Protein AF-A0A7V5RQB8-F1 (afdb_monomer_lite)

pLDDT: mean 84.64, std 12.23, range [43.88, 97.19]

InterPro domains:
  IPR005126 NapC/NirT cytochrome c, N-terminal [PF03264] (94-183)
  IPR036280 Multiheme cytochrome superfamily [SSF48695] (131-208)
  IPR038266 NapC/NirT cytochrome c superfamily [G3DSA:1.10.3820.10] (86-227)
  IPR051174 Cytochrome c-type Electron Transfer [PTHR30333] (93-210)

Structure (mmCIF, N/CA/C/O backbone):
data_AF-A0A7V5RQB8-F1
#
_entry.id   AF-A0A7V5RQB8-F1
#
loop_
_atom_site.group_PDB
_atom_site.id
_atom_site.type_symbol
_atom_site.label_atom_id
_atom_site.label_alt_id
_atom_site.label_comp_id
_atom_site.label_asym_id
_atom_site.label_entity_id
_atom_site.label_seq_id
_atom_site.pdbx_PDB_ins_code
_atom_site.Cartn_x
_atom_site.Cartn_y
_atom_site.Cartn_z
_atom_site.occupancy
_atom_site.B_iso_or_equiv
_atom_site.auth_seq_id
_atom_site.auth_comp_id
_atom_site.auth_asym_id
_atom_site.auth_atom_id
_atom_site.pdbx_PDB_model_num
ATOM 1 N N . MET A 1 1 ? -13.284 16.649 33.002 1.00 45.09 1 MET A N 1
ATOM 2 C CA . MET A 1 1 ? -14.302 16.069 32.097 1.00 45.09 1 MET A CA 1
ATOM 3 C C . MET A 1 1 ? -14.202 14.552 32.214 1.00 45.09 1 MET A C 1
ATOM 5 O O . MET A 1 1 ? -13.191 14.010 31.796 1.00 45.09 1 MET A O 1
ATOM 9 N N . LYS A 1 2 ? -15.146 13.874 32.884 1.00 43.88 2 LYS A N 1
ATOM 10 C CA . LYS A 1 2 ? -15.095 12.407 33.021 1.00 43.88 2 LYS A CA 1
ATOM 11 C C . LYS A 1 2 ? -15.668 11.784 31.746 1.00 43.88 2 LYS A C 1
ATOM 13 O O . LYS A 1 2 ? -16.871 11.842 31.518 1.00 43.88 2 LYS A O 1
ATOM 18 N N . LEU A 1 3 ? -14.787 11.287 30.884 1.00 54.38 3 LEU A N 1
ATOM 19 C CA . LEU A 1 3 ? -15.146 10.441 29.748 1.00 54.38 3 LEU A CA 1
ATOM 20 C C . LEU A 1 3 ? -15.509 9.063 30.305 1.00 54.38 3 LEU A C 1
ATOM 22 O O . LEU A 1 3 ? -14.630 8.257 30.596 1.00 54.38 3 LEU A O 1
ATOM 26 N N . GLU A 1 4 ? -16.796 8.808 30.519 1.00 57.50 4 GLU A N 1
ATOM 27 C CA . GLU A 1 4 ? -17.255 7.479 30.917 1.00 57.50 4 GLU A CA 1
ATOM 28 C C . GLU A 1 4 ? -17.539 6.646 29.667 1.00 57.50 4 GLU A C 1
ATOM 30 O O . GLU A 1 4 ? -18.505 6.873 28.944 1.00 57.50 4 GLU A O 1
ATOM 35 N N . LEU A 1 5 ? -16.649 5.691 29.388 1.00 61.16 5 LEU A N 1
ATOM 36 C CA . LEU A 1 5 ? -16.829 4.732 28.301 1.00 61.16 5 LEU A CA 1
ATOM 37 C C . LEU A 1 5 ? -18.023 3.808 28.596 1.00 61.16 5 LEU A C 1
ATOM 39 O O . LEU A 1 5 ? -18.208 3.405 29.753 1.00 61.16 5 LEU A O 1
ATOM 43 N N . PRO A 1 6 ? -18.794 3.400 27.570 1.00 62.94 6 PRO A N 1
ATOM 44 C CA . PRO A 1 6 ? -19.901 2.475 27.756 1.00 62.94 6 PRO A CA 1
ATOM 45 C C . PRO A 1 6 ? -19.404 1.164 28.374 1.00 62.94 6 PRO A C 1
ATOM 47 O O . PRO A 1 6 ? -18.331 0.656 28.045 1.00 62.94 6 PRO A O 1
ATOM 50 N N . ASN A 1 7 ? -20.202 0.574 29.267 1.00 63.81 7 ASN A N 1
ATOM 51 C CA . ASN A 1 7 ? -19.824 -0.642 30.001 1.00 63.81 7 ASN A CA 1
ATOM 52 C C . ASN A 1 7 ? -19.548 -1.858 29.092 1.00 63.81 7 ASN A C 1
ATOM 54 O O . ASN A 1 7 ? -18.986 -2.847 29.562 1.00 63.81 7 ASN A O 1
ATOM 58 N N . SER A 1 8 ? -19.948 -1.802 27.818 1.00 60.19 8 SER A N 1
ATOM 59 C CA . SER A 1 8 ? -19.638 -2.777 26.764 1.00 60.19 8 SER A CA 1
ATOM 60 C C . SE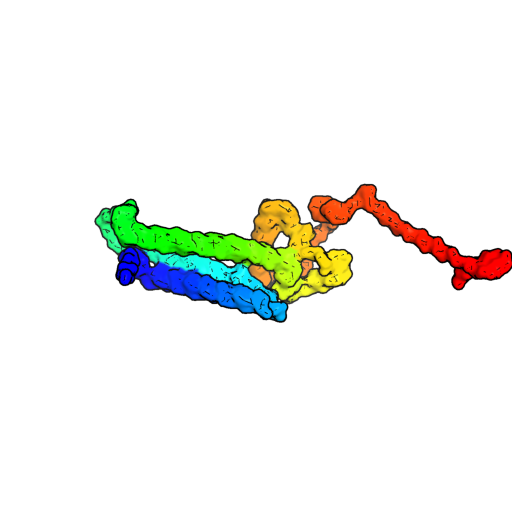R A 1 8 ? -18.228 -2.627 26.179 1.00 60.19 8 SER A C 1
ATOM 62 O O . SER A 1 8 ? -17.658 -3.625 25.749 1.00 60.19 8 SER A O 1
ATOM 64 N N . ALA A 1 9 ? -17.652 -1.420 26.198 1.00 63.69 9 ALA A N 1
ATOM 65 C CA . ALA A 1 9 ? -16.277 -1.149 25.770 1.00 63.69 9 ALA A CA 1
ATOM 66 C C . ALA A 1 9 ? -15.244 -1.460 26.871 1.00 63.69 9 ALA A C 1
ATOM 68 O O . ALA A 1 9 ? -14.063 -1.636 26.583 1.00 63.69 9 ALA A O 1
ATOM 69 N N . LYS A 1 10 ? -15.686 -1.599 28.130 1.00 75.19 10 LYS A N 1
ATOM 70 C CA . LYS A 1 10 ? -14.866 -2.018 29.284 1.00 75.19 10 LYS A CA 1
ATOM 71 C C . LYS A 1 10 ? -14.608 -3.535 29.290 1.00 75.19 10 LYS A C 1
ATOM 73 O O . LYS A 1 10 ? -14.892 -4.222 30.268 1.00 75.19 10 LYS A O 1
ATOM 78 N N . ASN A 1 11 ? -14.127 -4.072 28.172 1.00 84.50 11 ASN A N 1
ATOM 79 C CA . ASN A 1 11 ? -13.657 -5.449 28.043 1.00 84.50 11 ASN A CA 1
ATOM 80 C C . ASN A 1 11 ? -12.166 -5.419 27.694 1.00 84.50 11 ASN A C 1
ATOM 82 O O . ASN A 1 11 ? -11.776 -4.680 26.792 1.00 84.50 11 ASN A O 1
ATOM 86 N N . TRP A 1 12 ? -11.355 -6.249 28.355 1.00 85.19 12 TRP A N 1
ATOM 87 C CA . TRP A 1 12 ? -9.917 -6.374 28.093 1.00 85.19 12 TRP A CA 1
ATOM 88 C C . TRP A 1 12 ? -9.600 -6.572 26.609 1.00 85.19 12 TRP A C 1
ATOM 90 O O . TRP A 1 12 ? -8.655 -5.977 26.106 1.00 85.19 12 TRP A O 1
ATOM 100 N N . PHE A 1 13 ? -10.432 -7.329 25.887 1.00 89.00 13 PHE A N 1
ATOM 101 C CA . PHE A 1 13 ? -10.249 -7.553 24.451 1.00 89.00 13 PHE A CA 1
ATOM 102 C C . PHE A 1 13 ? -10.436 -6.276 23.611 1.00 89.00 13 PHE A C 1
ATOM 104 O O . PHE A 1 13 ? -9.624 -5.987 22.737 1.00 89.00 13 PHE A O 1
ATOM 111 N N . SER A 1 14 ? -11.472 -5.479 23.899 1.00 89.25 14 SER A N 1
ATOM 112 C CA . SER A 1 14 ? -11.721 -4.209 23.200 1.00 89.25 14 SER A CA 1
ATOM 113 C C . SER A 1 14 ? -10.690 -3.140 23.571 1.00 89.25 14 SER A C 1
ATOM 115 O O . SER A 1 14 ? -10.280 -2.373 22.706 1.00 89.25 14 SER A O 1
ATOM 117 N N . ILE A 1 15 ? -10.235 -3.109 24.829 1.00 89.81 15 ILE A N 1
ATOM 118 C CA . ILE A 1 15 ? -9.177 -2.194 25.284 1.00 89.81 15 ILE A CA 1
ATOM 119 C C . ILE A 1 15 ? -7.849 -2.539 24.602 1.00 89.81 15 ILE A C 1
ATOM 121 O O . ILE A 1 15 ? -7.185 -1.644 24.090 1.00 89.81 15 ILE A O 1
ATOM 125 N N . ALA A 1 16 ? -7.488 -3.825 24.540 1.00 93.62 16 ALA A N 1
ATOM 126 C CA . ALA A 1 16 ? -6.289 -4.276 23.841 1.00 93.62 16 ALA A CA 1
ATOM 127 C C . ALA A 1 16 ? -6.339 -3.912 22.349 1.00 93.62 16 ALA A C 1
ATOM 129 O O . ALA A 1 16 ? -5.388 -3.329 21.840 1.00 93.62 16 ALA A O 1
ATOM 130 N N . GLY A 1 17 ? -7.465 -4.174 21.672 1.00 93.75 17 GLY A N 1
ATOM 131 C CA . GLY A 1 17 ? -7.656 -3.798 20.267 1.00 93.75 17 GLY A CA 1
ATOM 132 C C . GLY A 1 17 ? -7.500 -2.296 20.019 1.00 93.75 17 GLY A C 1
ATOM 133 O O . GLY A 1 17 ? -6.779 -1.887 19.110 1.00 93.75 17 GLY A O 1
ATOM 134 N N . PHE A 1 18 ? -8.104 -1.466 20.875 1.00 93.00 18 PHE A N 1
ATOM 135 C CA . PHE A 1 18 ? -7.968 -0.012 20.793 1.00 93.00 18 PHE A CA 1
ATOM 136 C C . PHE A 1 18 ? -6.521 0.454 21.014 1.00 93.00 18 PHE A C 1
ATOM 138 O O . PHE A 1 18 ? -6.024 1.275 20.249 1.00 93.00 18 PHE A O 1
ATOM 145 N N . MET A 1 19 ? -5.825 -0.097 22.014 1.00 94.75 19 MET A N 1
ATOM 146 C CA . MET A 1 19 ? -4.417 0.227 22.273 1.00 94.75 19 MET A CA 1
ATOM 147 C C . MET A 1 19 ? -3.519 -0.155 21.096 1.00 94.75 19 MET A C 1
ATOM 149 O O . MET A 1 19 ? -2.684 0.649 20.695 1.00 94.75 19 MET A O 1
ATOM 153 N N . ILE A 1 20 ? -3.721 -1.341 20.509 1.00 96.62 20 ILE A N 1
ATOM 154 C CA . ILE A 1 20 ? -2.999 -1.781 19.308 1.00 96.62 20 ILE A CA 1
ATOM 155 C C . ILE A 1 20 ? -3.236 -0.791 18.165 1.00 96.62 20 ILE A C 1
ATOM 157 O O . ILE A 1 20 ? -2.274 -0.305 17.581 1.00 96.62 20 ILE A O 1
ATOM 161 N N . ALA A 1 21 ? -4.492 -0.429 17.889 1.00 95.81 21 ALA A N 1
ATOM 162 C CA . ALA A 1 21 ? -4.821 0.507 16.818 1.00 95.81 21 ALA A CA 1
ATOM 163 C C . ALA A 1 21 ? -4.161 1.883 17.012 1.00 95.81 21 ALA A C 1
ATOM 165 O O . ALA A 1 21 ? -3.578 2.415 16.070 1.00 95.81 21 ALA A O 1
ATOM 166 N N . VAL A 1 22 ? -4.206 2.441 18.228 1.00 95.31 22 VAL A N 1
ATOM 167 C CA . VAL A 1 22 ? -3.596 3.746 18.536 1.00 95.31 22 VAL A CA 1
ATOM 168 C C . VAL A 1 22 ? -2.075 3.689 18.424 1.00 95.31 22 VAL A C 1
ATOM 170 O O . VAL A 1 22 ? -1.490 4.550 17.776 1.00 95.31 22 VAL A O 1
ATOM 173 N N . VAL A 1 23 ? -1.431 2.671 19.002 1.00 97.19 23 VAL A N 1
ATOM 174 C CA . VAL A 1 23 ? 0.031 2.517 18.938 1.00 97.19 23 VAL A CA 1
ATOM 175 C C . VAL A 1 23 ? 0.493 2.323 17.495 1.00 97.19 23 VAL A C 1
ATOM 177 O O . VAL A 1 23 ? 1.431 2.991 17.064 1.00 97.19 23 VAL A O 1
ATOM 180 N N . SER A 1 24 ? -0.184 1.468 16.722 1.00 96.75 24 SER A N 1
ATOM 181 C CA . SER A 1 24 ? 0.117 1.276 15.302 1.00 96.75 24 SER A CA 1
ATOM 182 C C . SER A 1 24 ? -0.068 2.566 14.507 1.00 96.75 24 SER A C 1
ATOM 184 O O . SER A 1 24 ? 0.817 2.915 13.733 1.00 96.75 24 SER A O 1
ATOM 186 N N . PHE A 1 25 ? -1.153 3.312 14.732 1.00 96.31 25 PHE A N 1
ATOM 187 C CA . PHE A 1 25 ? -1.380 4.597 14.069 1.00 96.31 25 PHE A CA 1
ATOM 188 C C . PHE A 1 25 ? -0.290 5.623 14.405 1.00 96.31 25 PHE A C 1
ATOM 190 O O . PHE A 1 25 ? 0.281 6.236 13.506 1.00 96.31 25 PHE A O 1
ATOM 197 N N . SER A 1 26 ? 0.061 5.774 15.685 1.00 96.19 26 SER A N 1
ATOM 198 C CA . SER A 1 26 ? 1.147 6.663 16.108 1.00 96.19 26 SER A CA 1
ATOM 199 C C . SER A 1 26 ? 2.487 6.266 15.492 1.00 96.19 26 SER A C 1
ATOM 201 O O . SER A 1 26 ? 3.249 7.141 15.085 1.00 96.19 26 SER A O 1
ATOM 203 N N . MET A 1 27 ? 2.765 4.965 15.373 1.00 96.25 27 MET A N 1
ATOM 204 C CA . MET A 1 27 ? 3.991 4.478 14.746 1.00 96.25 27 MET A CA 1
ATOM 205 C C . MET A 1 27 ? 4.007 4.718 13.233 1.00 96.25 27 MET A C 1
ATOM 207 O O . MET A 1 27 ? 5.045 5.108 12.710 1.00 96.25 27 MET A O 1
ATOM 211 N N . ILE A 1 28 ? 2.871 4.561 12.541 1.00 95.00 28 ILE A N 1
ATOM 212 C CA . ILE A 1 28 ? 2.736 4.920 11.119 1.00 95.00 28 ILE A CA 1
ATOM 213 C C . ILE A 1 28 ? 3.060 6.400 10.926 1.00 95.00 28 ILE A C 1
ATOM 215 O O . ILE A 1 28 ? 3.909 6.726 10.104 1.00 95.00 28 ILE A O 1
ATOM 219 N N . VAL A 1 29 ? 2.440 7.290 11.710 1.00 94.62 29 VAL A N 1
ATOM 220 C CA . VAL A 1 29 ? 2.684 8.739 11.614 1.00 94.62 29 VAL A CA 1
ATOM 221 C C . VAL A 1 29 ? 4.154 9.063 11.880 1.00 94.62 29 VAL A C 1
ATOM 223 O O . VAL A 1 29 ? 4.767 9.802 11.117 1.00 94.62 29 VAL A O 1
ATOM 226 N N . PHE A 1 30 ? 4.744 8.486 12.927 1.00 94.31 30 PHE A N 1
ATOM 227 C CA . PHE A 1 30 ? 6.147 8.710 13.269 1.00 94.31 30 PHE A CA 1
ATOM 228 C C . PHE A 1 30 ? 7.105 8.256 12.160 1.00 94.31 30 PHE A C 1
ATOM 230 O O . PHE A 1 30 ? 7.981 9.016 11.752 1.00 94.31 30 PHE A O 1
ATOM 237 N N . LEU A 1 31 ? 6.927 7.038 11.645 1.00 92.56 31 LEU A N 1
ATOM 238 C CA . LEU A 1 31 ? 7.777 6.496 10.587 1.00 92.56 31 LEU A CA 1
ATOM 239 C C . LEU A 1 31 ? 7.576 7.221 9.255 1.00 92.56 31 LEU A C 1
ATOM 241 O O . LEU A 1 31 ? 8.552 7.427 8.542 1.00 92.56 31 LEU A O 1
ATOM 245 N N . PHE A 1 32 ? 6.350 7.649 8.949 1.00 91.25 32 PHE A N 1
ATOM 246 C CA . PHE A 1 32 ? 6.061 8.479 7.781 1.00 91.25 32 PHE A CA 1
ATOM 247 C C . PHE A 1 32 ? 6.767 9.836 7.871 1.00 91.25 32 PHE A C 1
ATOM 249 O O . PHE A 1 32 ? 7.354 10.302 6.902 1.00 91.25 32 PHE A O 1
ATOM 256 N N . VAL A 1 33 ? 6.784 10.463 9.051 1.00 91.50 33 VAL A N 1
ATOM 257 C CA . VAL A 1 33 ? 7.564 11.691 9.260 1.00 91.50 33 VAL A CA 1
ATOM 258 C C . VAL A 1 33 ? 9.057 11.413 9.084 1.00 91.50 33 VAL A C 1
ATOM 260 O O . VAL A 1 33 ? 9.733 12.184 8.422 1.00 91.50 33 VAL A O 1
ATOM 263 N N . ILE A 1 34 ? 9.590 10.305 9.603 1.00 89.62 34 ILE A N 1
ATOM 264 C CA . ILE A 1 34 ? 11.000 9.944 9.377 1.00 89.62 34 ILE A CA 1
ATOM 265 C C . ILE A 1 34 ? 11.295 9.731 7.888 1.00 89.62 34 ILE A C 1
ATOM 267 O O . ILE A 1 34 ? 12.335 10.182 7.406 1.00 89.62 34 ILE A O 1
ATOM 271 N N . SER A 1 35 ? 10.402 9.077 7.143 1.00 86.88 35 SER A N 1
ATOM 272 C CA . SER A 1 35 ? 10.645 8.771 5.731 1.00 86.88 35 SER A CA 1
ATOM 273 C C . SER A 1 35 ? 10.705 10.016 4.846 1.00 86.88 35 SER A C 1
ATOM 275 O O . SER A 1 35 ? 11.358 9.969 3.808 1.00 86.88 35 SER A O 1
ATOM 277 N N . THR A 1 36 ? 10.106 11.143 5.249 1.00 85.44 36 THR A N 1
ATOM 278 C CA . THR A 1 36 ? 10.252 12.410 4.508 1.00 85.44 36 THR A CA 1
ATOM 279 C C . THR A 1 36 ? 11.613 13.080 4.714 1.00 85.44 36 THR A C 1
ATOM 281 O O . THR A 1 36 ? 12.053 13.826 3.841 1.00 85.44 36 THR A O 1
ATOM 284 N N . PHE A 1 37 ? 12.309 12.799 5.822 1.00 86.44 37 PHE A N 1
ATOM 285 C CA . PHE A 1 37 ? 13.636 13.360 6.113 1.00 86.44 37 PHE A CA 1
ATOM 286 C C . PHE A 1 37 ? 14.797 12.438 5.708 1.00 86.44 37 PHE A C 1
ATOM 288 O O . PHE A 1 37 ? 15.881 12.930 5.399 1.00 86.44 37 PHE A O 1
ATOM 295 N N . PHE A 1 38 ? 14.599 11.115 5.704 1.00 80.00 38 PHE A N 1
ATOM 296 C CA . PHE A 1 38 ? 15.665 10.133 5.475 1.00 80.00 38 PHE A CA 1
ATOM 297 C C . PHE A 1 38 ? 15.434 9.320 4.195 1.00 80.00 38 PHE A C 1
ATOM 299 O O . PHE A 1 38 ? 14.607 8.414 4.147 1.00 80.00 38 PHE A O 1
ATOM 306 N N . SER A 1 39 ? 16.230 9.597 3.159 1.00 64.38 39 SER A N 1
ATOM 307 C CA . SER A 1 39 ? 16.055 9.047 1.804 1.00 64.38 39 SER A CA 1
ATOM 308 C C . SER A 1 39 ? 16.737 7.687 1.553 1.00 64.38 39 SER A C 1
ATOM 310 O O . SER A 1 39 ? 16.641 7.168 0.444 1.00 64.38 39 SER A O 1
ATOM 312 N N . GLY A 1 40 ? 17.466 7.119 2.523 1.00 56.59 40 GLY A N 1
ATOM 313 C CA . GLY A 1 40 ? 18.473 6.069 2.274 1.00 56.59 40 GLY A CA 1
ATOM 314 C C . GLY A 1 40 ? 18.064 4.605 2.506 1.00 56.59 40 GLY A C 1
ATOM 315 O O . GLY A 1 40 ? 18.786 3.712 2.075 1.00 56.59 40 GLY A O 1
ATOM 316 N N . THR A 1 41 ? 16.925 4.324 3.152 1.00 54.50 41 THR A N 1
ATOM 317 C CA . THR A 1 41 ? 16.573 2.960 3.631 1.00 54.50 41 THR A CA 1
ATOM 318 C C . THR A 1 41 ? 15.177 2.503 3.171 1.00 54.50 41 THR A C 1
ATOM 320 O O . THR A 1 41 ? 14.459 1.792 3.875 1.00 54.50 41 THR A O 1
ATOM 323 N N . GLN A 1 42 ? 14.756 2.962 1.988 1.00 66.38 42 GLN A N 1
ATOM 324 C CA . GLN A 1 42 ? 13.337 3.146 1.650 1.00 66.38 42 GLN A CA 1
ATOM 325 C C . GLN A 1 42 ? 12.518 1.873 1.399 1.00 66.38 42 GLN A C 1
ATOM 327 O O . GLN A 1 42 ? 11.312 1.883 1.632 1.00 66.38 42 GLN A O 1
ATOM 332 N N . ILE A 1 43 ? 13.131 0.773 0.951 1.00 79.25 43 ILE A N 1
ATOM 333 C CA . ILE A 1 43 ? 12.359 -0.388 0.474 1.00 79.25 43 ILE A CA 1
ATOM 334 C C . ILE A 1 43 ? 11.625 -1.060 1.638 1.00 79.25 43 ILE A C 1
ATOM 336 O O . ILE A 1 43 ? 10.404 -1.189 1.606 1.00 79.25 43 ILE A O 1
ATOM 340 N N . TYR A 1 44 ? 12.345 -1.446 2.694 1.00 85.00 44 TYR A N 1
ATOM 341 C CA . TYR A 1 44 ? 11.746 -2.117 3.853 1.00 85.00 44 TYR A CA 1
ATOM 342 C C . TYR A 1 44 ? 10.927 -1.165 4.728 1.00 85.00 44 TYR A C 1
ATOM 344 O O . TYR A 1 44 ? 9.931 -1.582 5.316 1.00 85.00 44 TYR A O 1
ATOM 352 N N . LEU A 1 45 ? 11.301 0.119 4.785 1.00 88.44 45 LEU A N 1
ATOM 353 C CA . LEU A 1 45 ? 10.493 1.127 5.472 1.00 88.44 45 LEU A CA 1
ATOM 354 C C . LEU A 1 45 ? 9.117 1.277 4.813 1.00 88.44 45 LEU A C 1
ATOM 356 O O . LEU A 1 45 ? 8.116 1.243 5.524 1.00 88.44 45 LEU A O 1
ATOM 360 N N . GLY A 1 46 ? 9.050 1.341 3.479 1.00 88.31 46 GLY A N 1
ATOM 361 C CA . GLY A 1 46 ? 7.778 1.371 2.751 1.00 88.31 46 GLY A CA 1
ATOM 362 C C . GLY A 1 46 ? 6.904 0.148 3.042 1.00 88.31 46 GLY A C 1
ATOM 363 O O . GLY A 1 46 ? 5.713 0.293 3.311 1.00 88.31 46 GLY A O 1
ATOM 364 N N . LEU A 1 47 ? 7.498 -1.051 3.109 1.00 89.88 47 LEU A N 1
ATOM 365 C CA . LEU A 1 47 ? 6.778 -2.282 3.459 1.00 89.88 47 LEU A CA 1
ATOM 366 C C . LEU A 1 47 ? 6.139 -2.197 4.855 1.00 89.88 47 LEU A C 1
ATOM 368 O O . LEU A 1 47 ? 4.983 -2.583 5.051 1.00 89.88 47 LEU A O 1
ATOM 372 N N . ILE A 1 48 ? 6.887 -1.682 5.832 1.00 92.62 48 ILE A N 1
ATOM 373 C CA . ILE A 1 48 ? 6.418 -1.555 7.214 1.00 92.62 48 ILE A CA 1
ATOM 374 C C . ILE A 1 48 ? 5.302 -0.507 7.310 1.00 92.62 48 ILE A C 1
ATOM 376 O O . ILE A 1 48 ? 4.245 -0.797 7.874 1.00 92.62 48 ILE A O 1
ATOM 380 N N . ILE A 1 49 ? 5.521 0.686 6.749 1.00 93.06 49 ILE A N 1
ATOM 381 C CA . ILE A 1 49 ? 4.607 1.833 6.863 1.00 93.06 49 ILE A CA 1
ATOM 382 C C . ILE A 1 49 ? 3.308 1.587 6.093 1.00 93.06 49 ILE A C 1
ATOM 384 O O . ILE A 1 49 ? 2.232 1.858 6.622 1.00 93.06 49 ILE A O 1
ATOM 388 N N . TYR A 1 50 ? 3.394 1.068 4.865 1.00 91.75 50 TYR A N 1
ATOM 389 C CA . TYR A 1 50 ? 2.257 1.015 3.944 1.00 91.75 50 TYR A CA 1
ATOM 390 C C . TYR A 1 50 ? 1.525 -0.331 3.913 1.00 91.75 50 TYR A C 1
ATOM 392 O O . TYR A 1 50 ? 0.394 -0.383 3.436 1.00 91.75 50 TYR A O 1
ATOM 400 N N . ILE A 1 51 ? 2.117 -1.413 4.440 1.00 91.75 51 ILE A N 1
ATOM 401 C CA . ILE A 1 51 ? 1.490 -2.748 4.436 1.00 91.75 51 ILE A CA 1
ATOM 402 C C . ILE A 1 51 ? 1.346 -3.309 5.853 1.00 91.75 51 ILE A C 1
ATOM 404 O O . ILE A 1 51 ? 0.228 -3.534 6.316 1.00 91.75 51 ILE A O 1
ATOM 408 N N . ILE A 1 52 ? 2.453 -3.520 6.572 1.00 94.31 52 ILE A N 1
ATOM 409 C CA . ILE A 1 52 ? 2.433 -4.280 7.835 1.00 94.31 52 ILE A CA 1
ATOM 410 C C . ILE A 1 52 ? 1.670 -3.535 8.938 1.00 94.31 52 ILE A C 1
ATOM 412 O O . ILE A 1 52 ? 0.760 -4.096 9.554 1.00 94.31 52 ILE A O 1
ATOM 416 N N . LEU A 1 53 ? 2.016 -2.272 9.205 1.00 95.75 53 LEU A N 1
ATOM 417 C CA . LEU A 1 53 ? 1.384 -1.513 10.287 1.00 95.75 53 LEU A CA 1
ATOM 418 C C . LEU A 1 53 ? -0.100 -1.217 10.043 1.00 95.75 53 LEU A C 1
ATOM 420 O O . LEU A 1 53 ? -0.872 -1.369 10.994 1.00 95.75 53 LEU A O 1
ATOM 424 N N . PRO A 1 54 ? -0.546 -0.869 8.820 1.00 94.88 54 PRO A N 1
ATOM 425 C CA . PRO A 1 54 ? -1.968 -0.748 8.520 1.00 94.88 54 PRO A CA 1
ATOM 426 C C . PRO A 1 54 ? -2.748 -2.041 8.775 1.00 94.88 54 PRO A C 1
ATOM 428 O O . PRO A 1 54 ? -3.830 -1.979 9.355 1.00 94.88 54 PRO A O 1
ATOM 431 N N . ILE A 1 55 ? -2.199 -3.215 8.431 1.00 95.19 55 ILE A N 1
ATOM 432 C CA . ILE A 1 55 ? -2.848 -4.508 8.718 1.00 95.19 55 ILE A CA 1
ATOM 433 C C . ILE A 1 55 ? -3.027 -4.704 10.229 1.00 95.19 55 ILE A C 1
ATOM 435 O O . ILE A 1 55 ? -4.118 -5.061 10.678 1.00 95.19 55 ILE A O 1
ATOM 439 N N . ILE A 1 56 ? -1.990 -4.427 11.027 1.00 96.69 56 ILE A N 1
ATOM 440 C CA . ILE A 1 56 ? -2.056 -4.535 12.494 1.00 96.69 56 ILE A CA 1
ATOM 441 C C . ILE A 1 56 ? -3.061 -3.528 13.073 1.00 96.69 56 ILE A C 1
ATOM 443 O O . ILE A 1 56 ? -3.861 -3.882 13.941 1.00 96.69 56 ILE A O 1
ATOM 447 N N . MET A 1 57 ? -3.074 -2.294 12.563 1.00 96.00 57 MET A N 1
ATOM 448 C CA . MET A 1 57 ? -4.027 -1.258 12.964 1.00 96.00 57 MET A CA 1
ATOM 449 C C . MET A 1 57 ? -5.471 -1.696 12.689 1.00 96.00 57 MET A C 1
ATOM 451 O O . MET A 1 57 ? -6.319 -1.609 13.578 1.00 96.00 57 MET A O 1
ATOM 455 N N . VAL A 1 58 ? -5.754 -2.205 11.484 1.00 95.31 58 VAL A N 1
ATOM 456 C CA . VAL A 1 58 ? -7.082 -2.709 11.100 1.00 95.31 58 VAL A CA 1
ATOM 457 C C . VAL A 1 58 ? -7.477 -3.909 11.960 1.00 95.31 58 VAL A C 1
ATOM 459 O O . VAL A 1 58 ? -8.607 -3.957 12.444 1.00 95.31 58 VAL A O 1
ATOM 462 N N . ALA A 1 59 ? -6.558 -4.840 12.227 1.00 96.38 59 ALA A N 1
ATOM 463 C CA . ALA A 1 59 ? -6.811 -5.959 13.132 1.00 96.38 59 ALA A CA 1
ATOM 464 C C . ALA A 1 59 ? -7.192 -5.471 14.544 1.00 96.38 59 ALA A C 1
ATOM 466 O O . ALA A 1 59 ? -8.197 -5.923 15.097 1.00 96.38 59 ALA A O 1
ATOM 467 N N . GLY A 1 60 ? -6.466 -4.492 15.095 1.00 95.12 60 GLY A N 1
ATOM 468 C CA . GLY A 1 60 ? -6.795 -3.856 16.375 1.00 95.12 60 GLY A CA 1
ATOM 469 C C . GLY A 1 60 ? -8.170 -3.177 16.369 1.00 95.12 60 GLY A C 1
ATOM 470 O O . GLY A 1 60 ? -8.964 -3.371 17.293 1.00 95.12 60 GLY A O 1
ATOM 471 N N . LEU A 1 61 ? -8.503 -2.453 15.295 1.00 94.19 61 LEU A N 1
ATOM 472 C CA . LEU A 1 61 ? -9.817 -1.827 15.121 1.00 94.19 61 LEU A CA 1
ATOM 473 C C . LEU A 1 61 ? -10.949 -2.857 15.040 1.00 94.19 61 LEU A C 1
ATOM 475 O O . LEU A 1 61 ? -11.999 -2.623 15.630 1.00 94.19 61 LEU A O 1
ATOM 479 N N . LEU A 1 62 ? -10.744 -4.001 14.378 1.00 95.12 62 LEU A N 1
ATOM 480 C CA . LEU A 1 62 ? -11.722 -5.096 14.296 1.00 95.12 62 LEU A CA 1
ATOM 481 C C . LEU A 1 62 ? -11.898 -5.837 15.628 1.00 95.12 62 LEU A C 1
ATOM 483 O O . LEU A 1 62 ? -12.995 -6.312 15.935 1.00 95.12 62 LEU A O 1
ATOM 487 N N . MET A 1 63 ? -10.861 -5.896 16.467 1.00 92.88 63 MET A N 1
ATOM 488 C CA . MET A 1 63 ? -10.971 -6.475 17.809 1.00 92.88 63 MET A CA 1
ATOM 489 C C . MET A 1 63 ? -11.943 -5.696 18.707 1.00 92.88 63 MET A C 1
ATOM 491 O O . MET A 1 63 ? -12.614 -6.299 19.547 1.00 92.88 63 MET A O 1
ATOM 495 N N . VAL A 1 64 ? -12.079 -4.378 18.525 1.00 90.94 64 VAL A N 1
ATOM 496 C CA . VAL A 1 64 ? -12.995 -3.540 19.317 1.00 90.94 64 VAL A CA 1
ATOM 497 C C . VAL A 1 64 ? -14.462 -3.996 19.197 1.00 90.94 64 VAL A C 1
ATOM 499 O O . VAL A 1 64 ? -15.025 -4.380 20.233 1.00 90.94 64 VAL A O 1
ATOM 502 N N . PRO A 1 65 ? -15.094 -4.025 18.000 1.00 89.50 65 PRO A N 1
ATOM 503 C CA . PRO A 1 65 ? -16.477 -4.462 17.837 1.00 89.50 65 PRO A CA 1
ATOM 504 C C . PRO A 1 65 ? -16.662 -5.949 18.154 1.00 89.50 65 PRO A C 1
ATOM 506 O O . PRO A 1 65 ? -17.677 -6.309 18.752 1.00 89.50 65 PRO A O 1
ATOM 509 N N . VAL A 1 66 ? -15.682 -6.810 17.850 1.00 91.19 66 VAL A N 1
ATOM 510 C CA . VAL A 1 66 ? -15.724 -8.238 18.224 1.00 91.19 66 VAL A CA 1
ATOM 511 C C . VAL A 1 66 ? -15.766 -8.398 19.748 1.00 91.19 66 VAL A C 1
ATOM 513 O O . VAL A 1 66 ? -16.602 -9.131 20.282 1.00 91.19 66 VAL A O 1
ATOM 516 N N . GLY A 1 67 ? -14.932 -7.649 20.472 1.00 87.88 67 GLY A N 1
ATOM 517 C CA . GLY A 1 67 ? -14.911 -7.642 21.933 1.00 87.88 67 GLY A CA 1
ATOM 518 C C . GLY A 1 67 ? -16.201 -7.113 22.552 1.00 87.88 67 GLY A C 1
ATOM 519 O O . GLY A 1 67 ? -16.677 -7.683 23.540 1.00 87.88 67 GLY A O 1
ATOM 520 N N . MET A 1 68 ? -16.802 -6.081 21.952 1.00 85.31 68 MET A N 1
ATOM 521 C CA . MET A 1 68 ? -18.094 -5.532 22.373 1.00 85.31 68 MET A CA 1
ATOM 522 C C . MET A 1 68 ? -19.231 -6.534 22.130 1.00 85.31 68 MET A C 1
ATOM 524 O O . MET A 1 68 ? -20.075 -6.736 23.009 1.00 85.31 68 MET A O 1
ATOM 528 N N . TYR A 1 69 ? -19.235 -7.207 20.975 1.00 85.19 69 TYR A N 1
ATOM 529 C CA . TYR A 1 69 ? -20.214 -8.239 20.631 1.00 85.19 69 TYR A CA 1
ATOM 530 C C . TYR A 1 69 ? -20.139 -9.431 21.596 1.00 85.19 69 TYR A C 1
ATOM 532 O O . TYR A 1 69 ? -21.159 -9.859 22.146 1.00 85.19 69 TYR A O 1
ATOM 540 N N . TRP A 1 70 ? -18.934 -9.927 21.890 1.00 85.62 70 TRP A N 1
ATOM 541 C CA . TRP A 1 70 ? -18.738 -11.012 22.853 1.00 85.62 70 TRP A CA 1
ATOM 542 C C . TRP A 1 70 ? -19.101 -10.619 24.284 1.00 85.62 70 TRP A C 1
ATOM 544 O O . TRP A 1 70 ? -19.692 -11.431 24.999 1.00 85.62 70 TRP A O 1
ATOM 554 N N . ALA A 1 71 ? -18.786 -9.392 24.710 1.00 84.00 71 ALA A N 1
ATOM 555 C CA . ALA A 1 71 ? -19.174 -8.888 26.026 1.00 84.00 71 ALA A CA 1
ATOM 556 C C . ALA A 1 71 ? -20.703 -8.799 26.165 1.00 84.00 71 ALA A C 1
ATOM 558 O O . ALA A 1 71 ? -21.250 -9.199 27.194 1.00 84.00 71 ALA A O 1
ATOM 559 N N . ARG A 1 72 ? -21.405 -8.354 25.113 1.00 77.94 72 ARG A N 1
ATOM 560 C CA . ARG A 1 72 ? -22.875 -8.315 25.069 1.00 77.94 72 ARG A CA 1
ATOM 561 C C . ARG A 1 72 ? -23.481 -9.718 25.116 1.00 77.94 72 ARG A C 1
ATOM 563 O O . ARG A 1 72 ? -24.372 -9.963 25.925 1.00 77.94 72 ARG A O 1
ATOM 570 N N . LYS A 1 73 ? -22.964 -10.655 24.309 1.00 78.56 73 LYS A N 1
ATOM 571 C CA . LYS A 1 73 ? -23.437 -12.051 24.272 1.00 78.56 73 LYS A CA 1
ATOM 572 C C . LYS A 1 73 ? -23.233 -12.766 25.608 1.00 78.56 73 LYS A C 1
ATOM 574 O O . LYS A 1 73 ? -24.132 -13.476 26.047 1.00 78.56 73 LYS A O 1
ATOM 579 N N . ARG A 1 74 ? -22.086 -12.564 26.271 1.00 74.94 74 ARG A N 1
ATOM 580 C CA . ARG A 1 74 ? -21.806 -13.146 27.597 1.00 74.94 74 ARG A CA 1
ATOM 581 C C . ARG A 1 74 ? -22.705 -12.588 28.691 1.00 74.94 74 ARG A C 1
ATOM 583 O O . ARG A 1 74 ? -23.049 -13.322 29.607 1.00 74.94 74 ARG A O 1
ATOM 590 N N . ARG A 1 75 ? -23.092 -11.313 28.599 1.00 71.19 75 ARG A N 1
ATOM 591 C CA . ARG A 1 75 ? -23.894 -10.675 29.643 1.00 71.19 75 ARG A CA 1
ATOM 592 C C . ARG A 1 75 ? -25.372 -11.054 29.632 1.00 71.19 75 ARG A C 1
ATOM 594 O O . ARG A 1 75 ? -25.987 -10.724 30.630 1.00 71.19 75 ARG A O 1
ATOM 601 N N . ARG A 1 76 ? -25.919 -11.724 28.592 1.00 58.78 76 ARG A N 1
ATOM 602 C CA . ARG A 1 76 ? -27.327 -12.210 28.476 1.00 58.78 76 ARG A CA 1
ATOM 603 C C . ARG A 1 76 ? -28.327 -11.443 29.368 1.00 58.78 76 ARG A C 1
ATOM 605 O O . ARG A 1 76 ? -29.125 -12.043 30.080 1.00 58.78 76 ARG A O 1
ATOM 612 N N . VAL A 1 77 ? -28.278 -10.109 29.345 1.00 56.31 77 VAL A N 1
ATOM 613 C CA . VAL A 1 77 ? -29.255 -9.301 30.069 1.00 56.31 77 VAL A CA 1
ATOM 614 C C . VAL A 1 77 ? -30.476 -9.284 29.171 1.00 56.31 77 VAL A C 1
ATOM 616 O O . VAL A 1 77 ? -30.443 -8.728 28.072 1.00 56.31 77 VAL A O 1
ATOM 619 N N . SER A 1 78 ? -31.506 -9.995 29.621 1.00 46.09 78 SER A N 1
ATOM 620 C CA . SER A 1 78 ? -32.883 -9.862 29.163 1.00 46.09 78 SER A CA 1
ATOM 621 C C . SER A 1 78 ? -33.208 -8.378 28.951 1.00 46.09 78 SER A C 1
ATOM 623 O O . SER A 1 78 ? -33.171 -7.613 29.909 1.00 46.09 78 SER A O 1
ATOM 625 N N . GLY A 1 79 ? -33.478 -7.975 27.704 1.00 51.66 79 GLY A N 1
ATOM 626 C CA . GLY A 1 79 ? -33.884 -6.606 27.363 1.00 51.66 79 GLY A CA 1
ATOM 627 C C . GLY A 1 79 ? -32.745 -5.637 27.031 1.00 51.66 79 GLY A C 1
ATOM 628 O O . GLY A 1 79 ? -32.692 -4.544 27.581 1.00 51.66 79 GLY A O 1
ATOM 629 N N . SER A 1 80 ? -31.818 -5.994 26.132 1.00 52.44 80 SER A N 1
ATOM 630 C CA . SER A 1 80 ? -30.822 -5.020 25.663 1.00 52.44 80 SER A CA 1
ATOM 631 C C . SER A 1 80 ? -31.481 -3.948 24.785 1.00 52.44 80 SER A C 1
ATOM 633 O O . SER A 1 80 ? -31.572 -4.116 23.566 1.00 52.44 80 SER A O 1
ATOM 635 N N . GLU A 1 81 ? -31.933 -2.861 25.398 1.00 61.75 81 GLU A N 1
ATOM 636 C CA . GLU A 1 81 ? -32.298 -1.642 24.685 1.00 61.75 81 GLU A CA 1
ATOM 637 C C . GLU A 1 81 ? -31.084 -1.164 23.874 1.00 61.75 81 GLU A C 1
ATOM 639 O O . GLU A 1 81 ? -29.936 -1.189 24.338 1.00 61.75 81 GLU A O 1
ATOM 644 N N . LEU A 1 82 ? -31.312 -0.819 22.605 1.00 63.16 82 LEU A N 1
ATOM 645 C CA . LEU A 1 82 ? -30.288 -0.175 21.789 1.00 63.16 82 LEU A CA 1
ATOM 646 C C . LEU A 1 82 ? -29.902 1.156 22.453 1.00 63.16 82 LEU A C 1
ATOM 648 O O . LEU A 1 82 ? -30.767 1.801 23.044 1.00 63.16 82 LEU A O 1
ATOM 652 N N . PRO A 1 83 ? -28.629 1.582 22.377 1.00 67.38 83 PRO A N 1
ATOM 653 C CA . PRO A 1 83 ? -28.238 2.878 22.914 1.00 67.38 83 PRO A CA 1
ATOM 654 C C . PRO A 1 83 ? -29.078 3.975 22.248 1.00 67.38 83 PRO A C 1
ATOM 656 O O . PRO A 1 83 ? -29.014 4.157 21.033 1.00 67.38 83 PRO A O 1
ATOM 659 N N . ILE A 1 84 ? -29.878 4.684 23.043 1.00 74.50 84 ILE A N 1
ATOM 660 C CA . ILE A 1 84 ? -30.702 5.797 22.570 1.00 74.50 84 ILE A CA 1
ATOM 661 C C . ILE A 1 84 ? -29.768 6.984 22.321 1.00 74.50 84 ILE A C 1
ATOM 663 O O . ILE A 1 84 ? -29.099 7.451 23.239 1.00 74.50 84 ILE A O 1
ATOM 667 N N . LEU A 1 85 ? -29.681 7.475 21.084 1.00 77.62 85 LEU A N 1
ATOM 668 C CA . LEU A 1 85 ? -28.876 8.654 20.764 1.00 77.62 85 LEU A CA 1
ATOM 669 C C . LEU A 1 85 ? -29.657 9.932 21.106 1.00 77.62 85 LEU A C 1
ATOM 671 O O . LEU A 1 85 ? -30.381 10.456 20.268 1.00 77.62 85 LEU A O 1
ATOM 675 N N . ASP A 1 86 ? -29.488 10.447 22.324 1.00 81.75 86 ASP A N 1
ATOM 676 C CA . ASP A 1 86 ? -30.055 11.741 22.722 1.00 81.75 86 ASP A CA 1
ATOM 677 C C . ASP A 1 86 ? -29.036 12.888 22.575 1.00 81.75 86 ASP A C 1
ATOM 679 O O . ASP A 1 86 ? -28.139 13.061 23.401 1.00 81.75 86 ASP A O 1
ATOM 683 N N . LEU A 1 87 ? -29.178 13.707 21.527 1.00 83.12 87 LEU A N 1
ATOM 684 C CA . LEU A 1 87 ? -28.303 14.860 21.259 1.00 83.12 87 LEU A CA 1
ATOM 685 C C . LEU A 1 87 ? -28.534 16.052 22.208 1.00 83.12 87 LEU A C 1
ATOM 687 O O . LEU A 1 87 ? -27.738 16.999 22.216 1.00 83.12 87 LEU A O 1
ATOM 691 N N . ASN A 1 88 ? -29.575 16.026 23.044 1.00 85.06 88 ASN A N 1
ATOM 692 C CA . ASN A 1 88 ? -29.749 17.039 24.084 1.00 85.06 88 ASN A CA 1
ATOM 693 C C . ASN A 1 88 ? -28.772 16.823 25.245 1.00 85.06 88 ASN A C 1
ATOM 695 O O . ASN A 1 88 ? -28.332 17.797 25.871 1.00 85.06 88 ASN A O 1
ATOM 699 N N . LEU A 1 89 ? -28.344 15.579 25.483 1.00 83.81 89 LEU A N 1
ATOM 700 C CA . LEU A 1 89 ? -27.363 15.247 26.511 1.00 83.81 89 LEU A CA 1
ATOM 701 C C . LEU A 1 89 ? -25.942 15.630 26.074 1.00 83.81 89 LEU A C 1
ATOM 703 O O . LEU A 1 89 ? -25.417 15.185 25.051 1.00 83.81 89 LEU A O 1
ATOM 707 N N . ARG A 1 90 ? -25.250 16.411 26.914 1.00 83.62 90 ARG A N 1
ATOM 708 C CA . ARG A 1 90 ? -23.862 16.855 26.666 1.00 83.62 90 ARG A CA 1
ATOM 709 C C . ARG A 1 90 ? -22.883 15.687 26.485 1.00 83.62 90 ARG A C 1
ATOM 711 O O . ARG A 1 90 ? -21.930 15.810 25.723 1.00 83.62 90 ARG A O 1
ATOM 718 N N . GLN A 1 91 ? -23.117 14.563 27.162 1.00 80.69 91 GLN A N 1
ATOM 719 C CA . GLN A 1 91 ? -22.279 13.365 27.054 1.00 80.69 91 GLN A CA 1
ATOM 720 C C . GLN A 1 91 ? -22.359 12.735 25.655 1.00 80.69 91 GLN A C 1
ATOM 722 O O . GLN A 1 91 ? -21.324 12.428 25.068 1.00 80.69 91 GLN A O 1
ATOM 727 N N . HIS A 1 92 ? -23.566 12.620 25.095 1.00 81.50 92 HIS A N 1
ATOM 728 C CA . HIS A 1 92 ? -23.801 12.046 23.768 1.00 81.50 92 HIS A CA 1
ATOM 729 C C . HIS A 1 92 ? -23.259 12.962 22.672 1.00 81.50 92 HIS A C 1
ATOM 731 O O . HIS A 1 92 ? -22.601 12.482 21.753 1.00 81.50 92 HIS A O 1
ATOM 737 N N . ARG A 1 93 ? -23.436 14.286 22.813 1.00 84.50 93 ARG A N 1
ATOM 738 C CA . ARG A 1 93 ? -22.808 15.263 21.910 1.00 84.50 93 ARG A CA 1
ATOM 739 C C . ARG A 1 93 ? -21.291 15.129 21.897 1.00 84.50 93 ARG A C 1
ATOM 741 O O . ARG A 1 93 ? -20.707 15.006 20.830 1.00 84.50 93 ARG A O 1
ATOM 748 N N . ASN A 1 94 ? -20.648 15.115 23.064 1.00 84.00 94 ASN A N 1
ATOM 749 C CA . ASN A 1 94 ? -19.190 15.006 23.147 1.00 84.00 94 ASN A CA 1
ATOM 750 C C . ASN A 1 94 ? -18.675 13.680 22.562 1.00 84.00 94 ASN A C 1
ATOM 752 O O . ASN A 1 94 ? -17.677 13.682 21.847 1.00 84.00 94 ASN A O 1
ATOM 756 N N . ALA A 1 95 ? -19.356 12.563 22.839 1.00 82.19 95 ALA A N 1
ATOM 757 C CA . ALA A 1 95 ? -19.009 11.263 22.270 1.00 82.19 95 ALA A CA 1
ATOM 758 C C . ALA A 1 95 ? -19.153 11.256 20.740 1.00 82.19 95 ALA A C 1
ATOM 760 O O . ALA A 1 95 ? -18.253 10.781 20.049 1.00 82.19 95 ALA A O 1
ATOM 761 N N . LEU A 1 96 ? -20.236 11.841 20.213 1.00 87.00 96 LEU A N 1
ATOM 762 C CA . LEU A 1 96 ? -20.445 12.002 18.776 1.00 87.00 96 LEU A CA 1
ATOM 763 C C . LEU A 1 96 ? -19.352 12.875 18.146 1.00 87.00 96 LEU A C 1
ATOM 765 O O . LEU A 1 96 ? -18.792 12.488 17.129 1.00 87.00 96 LEU A O 1
ATOM 769 N N . PHE A 1 97 ? -18.996 14.008 18.759 1.00 88.75 97 PHE A N 1
ATOM 770 C CA . PHE A 1 97 ? -17.918 14.873 18.265 1.00 88.75 97 PHE A CA 1
ATOM 771 C C . PHE A 1 97 ? -16.568 14.149 18.206 1.00 88.75 97 PHE A C 1
ATOM 773 O O . PHE A 1 97 ? -15.888 14.218 17.186 1.00 88.75 97 PHE A O 1
ATOM 780 N N . ILE A 1 98 ? -16.188 13.418 19.259 1.00 87.00 98 ILE A N 1
ATOM 781 C CA . ILE A 1 98 ? -14.941 12.634 19.277 1.00 87.00 98 ILE A CA 1
ATOM 782 C C . ILE A 1 98 ? -14.973 11.547 18.200 1.00 87.00 98 ILE A C 1
ATOM 784 O O . ILE A 1 98 ? -13.989 11.367 17.485 1.00 87.00 98 ILE A O 1
ATOM 788 N N . PHE A 1 99 ? -16.102 10.849 18.055 1.00 88.12 99 PHE A N 1
ATOM 789 C CA . PHE A 1 99 ? -16.279 9.831 17.024 1.00 88.12 99 PHE A CA 1
ATOM 790 C C . PHE A 1 99 ? -16.153 10.419 15.615 1.00 88.12 99 PHE A C 1
ATOM 792 O O . PHE A 1 99 ? -15.438 9.859 14.788 1.00 88.12 99 PHE A O 1
ATOM 799 N N . LEU A 1 100 ? -16.790 11.562 15.346 1.00 92.75 100 LEU A N 1
ATOM 800 C CA . LEU A 1 100 ? -16.717 12.236 14.050 1.00 92.75 100 LEU A CA 1
ATOM 801 C C . LEU A 1 100 ? -15.294 12.704 13.731 1.00 92.75 100 LEU A C 1
ATOM 803 O O . LEU A 1 100 ? -14.808 12.442 12.633 1.00 92.75 100 LEU A O 1
ATOM 807 N N . ILE A 1 101 ? -14.605 13.343 14.683 1.00 94.44 101 ILE A N 1
ATOM 808 C CA . ILE A 1 101 ? -13.223 13.808 14.489 1.00 94.44 101 ILE A CA 1
ATOM 809 C C . ILE A 1 101 ? -12.288 12.616 14.268 1.00 94.44 101 ILE A C 1
ATOM 811 O O . ILE A 1 101 ? -11.524 12.606 13.306 1.00 94.44 101 ILE A O 1
ATOM 815 N N . GLY A 1 102 ? -12.376 11.589 15.119 1.00 91.94 102 GLY A N 1
ATOM 816 C CA . GLY A 1 102 ? -11.549 10.388 15.006 1.00 91.94 102 GLY A CA 1
ATOM 817 C C . GLY A 1 102 ? -11.774 9.646 13.688 1.00 91.94 102 GLY A C 1
ATOM 818 O O . GLY A 1 102 ? -10.811 9.279 13.021 1.00 91.94 102 GLY A O 1
ATOM 819 N N . THR A 1 103 ? -13.033 9.494 13.269 1.00 92.44 103 THR A N 1
ATOM 820 C CA . THR A 1 103 ? -13.385 8.873 11.982 1.00 92.44 103 THR A CA 1
ATOM 821 C C . THR A 1 103 ? -12.866 9.697 10.812 1.00 92.44 103 THR A C 1
ATOM 823 O O . THR A 1 103 ? -12.313 9.136 9.876 1.00 92.44 103 THR A O 1
ATOM 826 N N . THR A 1 104 ? -12.984 11.024 10.877 1.00 96.06 104 THR A N 1
ATOM 827 C CA . THR A 1 104 ? -12.464 11.922 9.837 1.00 96.06 104 THR A CA 1
ATOM 828 C C . THR A 1 104 ? -10.950 11.763 9.694 1.00 96.06 104 THR A C 1
ATOM 830 O O . THR A 1 104 ? -10.469 11.502 8.596 1.00 96.06 104 THR A O 1
ATOM 833 N N . ILE A 1 105 ? -10.198 11.831 10.799 1.00 94.69 105 ILE A N 1
ATOM 834 C CA . ILE A 1 105 ? -8.738 11.634 10.795 1.00 94.69 105 ILE A CA 1
ATOM 835 C C . ILE A 1 105 ? -8.374 10.264 10.220 1.00 94.69 105 ILE A C 1
ATOM 837 O O . ILE A 1 105 ? -7.471 10.173 9.387 1.00 94.69 105 ILE A O 1
ATOM 841 N N . LEU A 1 106 ? -9.081 9.211 10.638 1.00 93.56 106 LEU A N 1
ATOM 842 C CA . LEU A 1 106 ? -8.841 7.859 10.151 1.00 93.56 106 LEU A CA 1
ATOM 843 C C . LEU A 1 106 ? -9.099 7.759 8.644 1.00 93.56 106 LEU A C 1
ATOM 845 O O . LEU A 1 106 ? -8.246 7.249 7.933 1.00 93.56 106 LEU A O 1
ATOM 849 N N . LEU A 1 107 ? -10.218 8.291 8.145 1.00 94.88 107 LEU A N 1
ATOM 850 C CA . LEU A 1 107 ? -10.557 8.271 6.719 1.00 94.88 107 LEU A CA 1
ATOM 851 C C . LEU A 1 107 ? -9.514 9.003 5.871 1.00 94.88 107 LEU A C 1
ATOM 853 O O . LEU A 1 107 ? -9.050 8.448 4.878 1.00 94.88 107 LEU A O 1
ATOM 857 N N . PHE A 1 108 ? -9.108 10.210 6.273 1.00 95.62 108 PHE A N 1
ATOM 858 C CA . PHE A 1 108 ? -8.066 10.957 5.562 1.00 95.62 108 PHE A CA 1
ATOM 859 C C . PHE A 1 108 ? -6.726 10.219 5.586 1.00 95.62 108 PHE A C 1
ATOM 861 O O . PHE A 1 108 ? -6.090 10.063 4.546 1.00 95.62 108 PHE A O 1
ATOM 868 N N . SER A 1 109 ? -6.321 9.705 6.750 1.00 93.94 109 SER A N 1
ATOM 869 C CA . SER A 1 109 ? -5.067 8.955 6.883 1.00 93.94 109 SER A CA 1
ATOM 870 C C . SER A 1 109 ? -5.090 7.662 6.068 1.00 93.94 109 SER A C 1
ATOM 872 O O . SER A 1 109 ? -4.098 7.316 5.439 1.00 93.94 109 SER A O 1
ATOM 874 N N . SER A 1 110 ? -6.224 6.959 6.033 1.00 93.88 110 SER A N 1
ATOM 875 C CA . SER A 1 110 ? -6.410 5.760 5.216 1.00 93.88 110 SER A CA 1
ATOM 876 C C . SER A 1 110 ? -6.405 6.072 3.725 1.00 93.88 110 SER A C 1
ATOM 878 O O . SER A 1 110 ? -5.842 5.287 2.969 1.00 93.88 110 SER A O 1
ATOM 880 N N . ALA A 1 111 ? -6.980 7.195 3.288 1.00 94.69 111 ALA A N 1
ATOM 881 C CA . ALA A 1 111 ? -6.931 7.612 1.889 1.00 94.69 111 ALA A CA 1
ATOM 882 C C . ALA A 1 111 ? -5.485 7.872 1.440 1.00 94.69 111 ALA A C 1
ATOM 884 O O . ALA A 1 111 ? -5.043 7.303 0.443 1.00 94.69 111 ALA A O 1
ATOM 885 N N . VAL A 1 112 ? -4.726 8.647 2.224 1.00 93.81 112 VAL A N 1
ATOM 886 C CA . VAL A 1 112 ? -3.302 8.916 1.960 1.00 93.81 112 VAL A CA 1
ATOM 887 C C . VAL A 1 112 ? -2.483 7.625 2.016 1.00 93.81 112 VAL A C 1
ATOM 889 O O . VAL A 1 112 ? -1.740 7.324 1.090 1.00 93.81 112 VAL A O 1
ATOM 892 N N . GLY A 1 113 ? -2.662 6.817 3.062 1.00 93.19 113 GLY A N 1
ATOM 893 C CA . GLY A 1 113 ? -1.938 5.557 3.219 1.00 93.19 113 GLY A CA 1
ATOM 894 C C . GLY A 1 113 ? -2.232 4.553 2.103 1.00 93.19 113 GLY A C 1
ATOM 895 O O . GLY A 1 113 ? -1.323 3.865 1.655 1.00 93.19 113 GLY A O 1
ATOM 896 N N . SER A 1 114 ? -3.472 4.494 1.610 1.00 92.00 114 SER A N 1
ATOM 897 C CA . SER A 1 114 ? -3.844 3.614 0.492 1.00 92.00 114 SER A CA 1
ATOM 898 C C . SER A 1 114 ? -3.240 4.084 -0.828 1.00 92.00 114 SER A C 1
ATOM 900 O O . SER A 1 114 ? -2.814 3.254 -1.624 1.00 92.00 114 SER A O 1
ATOM 902 N N . TYR A 1 115 ? -3.176 5.399 -1.054 1.00 93.56 115 TYR A N 1
ATOM 903 C CA . TYR A 1 115 ? -2.513 5.982 -2.220 1.00 93.56 115 TYR A CA 1
ATOM 904 C C . TYR A 1 115 ? -1.011 5.670 -2.225 1.00 93.56 115 TYR A C 1
ATOM 906 O O . TYR A 1 115 ? -0.474 5.174 -3.213 1.00 93.56 115 TYR A O 1
ATOM 914 N N . GLU A 1 116 ? -0.340 5.867 -1.093 1.00 92.44 116 GLU A N 1
ATOM 915 C CA . GLU A 1 116 ? 1.075 5.521 -0.954 1.00 92.44 116 GLU A CA 1
ATOM 916 C C . GLU A 1 116 ? 1.316 4.010 -1.085 1.00 92.44 116 GLU A C 1
ATOM 918 O O . GLU A 1 116 ? 2.237 3.589 -1.781 1.00 92.44 116 GLU A O 1
ATOM 923 N N . ALA A 1 117 ? 0.457 3.170 -0.495 1.00 92.31 117 ALA A N 1
ATOM 924 C CA . ALA A 1 117 ? 0.529 1.717 -0.653 1.00 92.31 117 ALA A CA 1
ATOM 925 C C . ALA A 1 117 ? 0.338 1.283 -2.114 1.00 92.31 117 ALA A C 1
ATOM 927 O O . ALA A 1 117 ? 1.015 0.366 -2.588 1.00 92.31 117 ALA A O 1
ATOM 928 N N . TYR A 1 118 ? -0.559 1.947 -2.845 1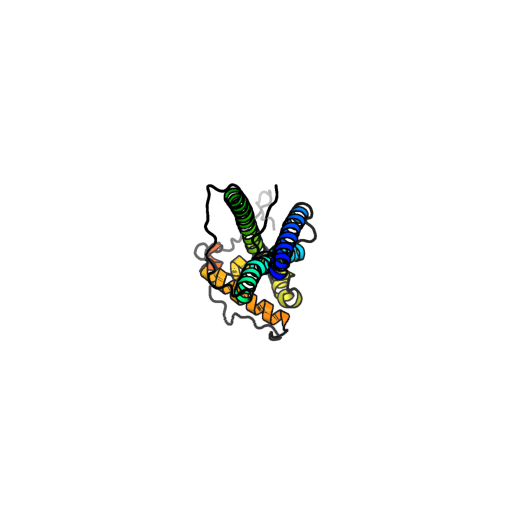.00 92.00 118 TYR A N 1
ATOM 929 C CA . TYR A 1 118 ? -0.753 1.737 -4.274 1.00 92.00 118 TYR A CA 1
ATOM 930 C C . TYR A 1 118 ? 0.544 2.017 -5.045 1.00 92.00 118 TYR A C 1
ATOM 932 O O . TYR A 1 118 ? 1.074 1.104 -5.677 1.00 92.00 118 TYR A O 1
ATOM 940 N N . HIS A 1 119 ? 1.121 3.213 -4.901 1.00 90.94 119 HIS A N 1
ATOM 941 C CA . HIS A 1 119 ? 2.364 3.579 -5.588 1.00 90.94 119 HIS A CA 1
ATOM 942 C C . HIS A 1 119 ? 3.554 2.714 -5.180 1.00 90.94 119 HIS A C 1
ATOM 944 O O . HIS A 1 119 ? 4.342 2.292 -6.026 1.00 90.94 119 HIS A O 1
ATOM 950 N N . TYR A 1 120 ? 3.667 2.399 -3.892 1.00 91.81 120 TYR A N 1
ATOM 951 C CA . TYR A 1 120 ? 4.716 1.532 -3.384 1.00 91.81 120 TYR A CA 1
ATOM 952 C C . TYR A 1 120 ? 4.623 0.133 -4.003 1.00 91.81 120 TYR A C 1
ATOM 954 O O . TYR A 1 120 ? 5.609 -0.347 -4.554 1.00 91.81 120 TYR A O 1
ATOM 962 N N . THR A 1 121 ? 3.442 -0.496 -4.006 1.00 92.00 121 THR A N 1
ATOM 963 C CA . THR A 1 121 ? 3.256 -1.862 -4.542 1.00 92.00 121 THR A CA 1
ATOM 964 C C . THR A 1 121 ? 3.272 -1.968 -6.070 1.00 92.00 121 THR A C 1
ATOM 966 O O . THR A 1 121 ? 3.140 -3.069 -6.605 1.00 92.00 121 THR A O 1
ATOM 969 N N . GLU A 1 122 ? 3.400 -0.848 -6.775 1.00 91.19 122 GLU A N 1
ATOM 970 C CA . GLU A 1 122 ? 3.559 -0.780 -8.236 1.00 91.19 122 GLU A CA 1
ATOM 971 C C . GLU A 1 122 ? 4.946 -0.285 -8.656 1.00 91.19 122 GLU A C 1
ATOM 973 O O . GLU A 1 122 ? 5.277 -0.249 -9.843 1.00 91.19 122 GLU A O 1
ATOM 978 N N . SER A 1 123 ? 5.783 0.052 -7.676 1.00 92.19 123 SER A N 1
ATOM 979 C CA . SER A 1 123 ? 7.151 0.479 -7.907 1.00 92.19 123 SER A CA 1
ATOM 980 C C . SER A 1 123 ? 8.054 -0.683 -8.321 1.00 92.19 123 SER A C 1
ATOM 982 O O . SER A 1 123 ? 7.905 -1.833 -7.900 1.00 92.19 123 SER A O 1
ATOM 984 N N . VAL A 1 124 ? 9.076 -0.343 -9.102 1.00 93.31 124 VAL A N 1
ATOM 985 C CA . VAL A 1 124 ? 10.145 -1.262 -9.506 1.00 93.31 124 VAL A CA 1
ATOM 986 C C . VAL A 1 124 ? 10.886 -1.833 -8.292 1.00 93.31 124 VAL A C 1
ATOM 988 O O . VAL A 1 124 ? 11.258 -3.004 -8.289 1.00 93.31 124 VAL A O 1
ATOM 991 N N . SER A 1 125 ? 11.084 -1.031 -7.242 1.00 91.19 125 SER A N 1
ATOM 992 C CA . SER A 1 125 ? 11.759 -1.480 -6.021 1.00 91.19 125 SER A CA 1
ATOM 993 C C . SER A 1 125 ? 10.934 -2.520 -5.267 1.00 91.19 125 SER A C 1
ATOM 995 O O . SER A 1 125 ? 11.485 -3.519 -4.810 1.00 91.19 125 SER A O 1
ATOM 997 N N . PHE A 1 126 ? 9.613 -2.352 -5.187 1.00 92.19 126 PHE A N 1
ATOM 998 C CA . PHE A 1 126 ? 8.750 -3.366 -4.591 1.00 92.19 126 PHE A CA 1
ATOM 999 C C . PHE A 1 126 ? 8.789 -4.677 -5.381 1.00 92.19 126 PHE A C 1
ATOM 1001 O O . PHE A 1 126 ? 9.100 -5.723 -4.813 1.00 92.19 126 PHE A O 1
ATOM 1008 N N . CYS A 1 127 ? 8.531 -4.619 -6.691 1.00 91.31 127 CYS A N 1
ATOM 1009 C CA . CYS A 1 127 ? 8.463 -5.815 -7.530 1.00 91.31 127 CYS A CA 1
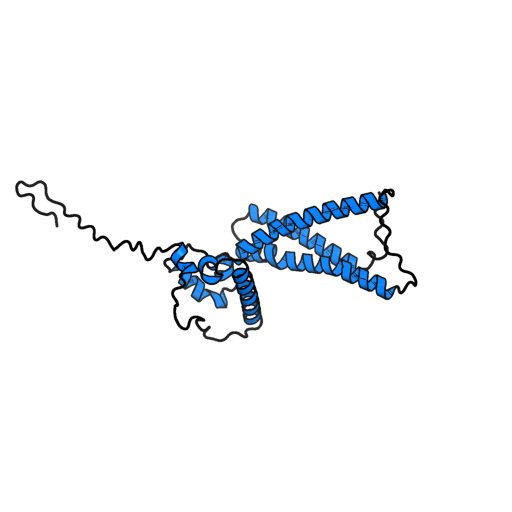ATOM 1010 C C . CYS A 1 127 ? 9.813 -6.539 -7.648 1.00 91.31 127 CYS A C 1
ATOM 1012 O O . CYS A 1 127 ? 9.848 -7.763 -7.584 1.00 91.31 127 CYS A O 1
ATOM 1014 N N . GLY A 1 128 ? 10.915 -5.802 -7.810 1.00 91.31 128 GLY A N 1
ATOM 1015 C CA . GLY A 1 128 ? 12.228 -6.382 -8.103 1.00 91.31 128 GLY A CA 1
ATOM 1016 C C . GLY A 1 128 ? 13.114 -6.652 -6.888 1.00 91.31 128 GLY A C 1
ATOM 1017 O O . GLY A 1 128 ? 13.982 -7.517 -6.956 1.00 91.31 128 GLY A O 1
ATOM 1018 N N . GLN A 1 129 ? 12.932 -5.930 -5.775 1.00 91.19 129 GLN A N 1
ATOM 1019 C CA . GLN A 1 129 ? 13.907 -5.941 -4.671 1.00 91.19 129 GLN A CA 1
ATOM 1020 C C . GLN A 1 129 ? 13.360 -6.508 -3.358 1.00 91.19 129 GLN A C 1
ATOM 1022 O O . GLN A 1 129 ? 14.147 -6.988 -2.544 1.00 91.19 129 GLN A O 1
ATOM 1027 N N . VAL A 1 130 ? 12.040 -6.506 -3.129 1.00 91.12 130 VAL A N 1
ATOM 1028 C CA . VAL A 1 130 ? 11.465 -7.057 -1.883 1.00 91.12 130 VAL A CA 1
ATOM 1029 C C . VAL A 1 130 ? 11.645 -8.574 -1.831 1.00 91.12 130 VAL A C 1
ATOM 1031 O O . VAL A 1 130 ? 12.202 -9.108 -0.873 1.00 91.12 130 VAL A O 1
ATOM 1034 N N . CYS A 1 131 ? 11.237 -9.273 -2.890 1.00 90.44 131 CYS A N 1
ATOM 1035 C CA . CYS A 1 131 ? 11.398 -10.721 -3.030 1.00 90.44 131 CYS A CA 1
ATOM 1036 C C . CYS A 1 131 ? 12.672 -11.068 -3.816 1.00 90.44 131 CYS A C 1
ATOM 1038 O O . CYS A 1 131 ? 12.621 -11.838 -4.773 1.00 90.44 131 CYS A O 1
ATOM 1040 N N . HIS A 1 132 ? 13.814 -10.499 -3.417 1.00 89.25 132 HIS A N 1
ATOM 1041 C CA . HIS A 1 132 ? 15.067 -10.575 -4.179 1.00 89.25 132 HIS A CA 1
ATOM 1042 C C . HIS A 1 132 ? 15.469 -12.004 -4.595 1.00 89.25 132 HIS A C 1
ATOM 1044 O O . HIS A 1 132 ? 15.899 -12.194 -5.719 1.00 89.25 132 HIS A O 1
ATOM 1050 N N . GLN A 1 133 ? 15.273 -13.026 -3.752 1.00 88.44 133 GLN A N 1
ATOM 1051 C CA . GLN A 1 133 ? 15.662 -14.410 -4.079 1.00 88.44 133 GLN A CA 1
ATOM 1052 C C . GLN A 1 133 ? 14.974 -14.975 -5.330 1.00 88.44 133 GLN A C 1
ATOM 1054 O O . GLN A 1 133 ? 15.580 -15.749 -6.062 1.00 88.44 133 GLN A O 1
ATOM 1059 N N . VAL A 1 134 ? 13.707 -14.620 -5.558 1.00 91.56 134 VAL A N 1
ATOM 1060 C CA . VAL A 1 134 ? 12.910 -15.158 -6.674 1.00 91.56 134 VAL A CA 1
ATOM 1061 C C . VAL A 1 134 ? 12.759 -14.173 -7.826 1.00 91.56 134 VAL A C 1
ATOM 1063 O O . VAL A 1 134 ? 12.457 -14.616 -8.921 1.00 91.56 134 VAL A O 1
ATOM 1066 N N . MET A 1 135 ? 12.967 -12.873 -7.582 1.00 92.88 135 MET A N 1
ATOM 1067 C CA . MET A 1 135 ? 12.820 -11.811 -8.588 1.00 92.88 135 MET A CA 1
ATOM 1068 C C . MET A 1 135 ? 14.147 -11.240 -9.098 1.00 92.88 135 MET A C 1
ATOM 1070 O O . MET A 1 135 ? 14.138 -10.373 -9.970 1.00 92.88 135 MET A O 1
ATOM 1074 N N . GLN A 1 136 ? 15.295 -11.671 -8.563 1.00 92.56 136 GLN A N 1
ATOM 1075 C CA . GLN A 1 136 ? 16.603 -11.174 -9.001 1.00 92.56 136 GLN A CA 1
ATOM 1076 C C . GLN A 1 136 ? 16.834 -11.334 -10.518 1.00 92.56 136 GLN A C 1
ATOM 1078 O O . GLN A 1 136 ? 17.221 -10.339 -11.132 1.00 92.56 136 GLN A O 1
ATOM 1083 N N . PRO A 1 137 ? 16.567 -12.495 -11.155 1.00 92.44 137 PRO A N 1
ATOM 1084 C CA . PRO A 1 137 ? 16.782 -12.652 -12.598 1.00 92.44 137 PRO A CA 1
ATOM 1085 C C . PRO A 1 137 ? 15.951 -11.675 -13.446 1.00 92.44 137 PRO A C 1
ATOM 1087 O O . PRO A 1 137 ? 16.440 -11.096 -14.422 1.00 92.44 137 PRO A O 1
ATOM 1090 N N . GLU A 1 138 ? 14.694 -11.458 -13.066 1.00 91.38 138 GLU A N 1
ATOM 1091 C CA . GLU A 1 138 ? 13.767 -10.539 -13.721 1.00 91.38 138 GLU A CA 1
ATOM 1092 C C . GLU A 1 138 ? 14.185 -9.084 -13.497 1.00 91.38 138 GLU A C 1
ATOM 1094 O O . GLU A 1 138 ? 14.135 -8.276 -14.427 1.00 91.38 138 GLU A O 1
ATOM 1099 N N . PHE A 1 139 ? 14.641 -8.746 -12.288 1.00 94.69 139 PHE A N 1
ATOM 1100 C CA . PHE A 1 139 ? 15.108 -7.404 -11.954 1.00 94.69 139 PHE A CA 1
ATOM 1101 C C . PHE A 1 139 ? 16.410 -7.042 -12.683 1.00 94.69 139 PHE A C 1
ATOM 1103 O O . PHE A 1 139 ? 16.535 -5.927 -13.193 1.00 94.69 139 PHE A O 1
ATOM 1110 N N . GLU A 1 140 ? 17.352 -7.980 -12.802 1.00 95.25 140 GLU A N 1
ATOM 1111 C CA . GLU A 1 140 ? 18.572 -7.811 -13.602 1.00 95.25 140 GLU A CA 1
ATOM 1112 C C . GLU A 1 140 ? 18.239 -7.653 -15.093 1.00 95.25 140 GLU A C 1
ATOM 1114 O O . GLU A 1 140 ? 18.715 -6.724 -15.748 1.00 95.25 140 GLU A O 1
ATOM 1119 N N . SER A 1 141 ? 17.343 -8.491 -15.624 1.00 93.31 141 SER A N 1
ATOM 1120 C CA . SER A 1 141 ? 16.884 -8.383 -17.017 1.00 93.31 141 SER A CA 1
ATOM 1121 C C . SER A 1 141 ? 16.207 -7.037 -17.295 1.00 93.31 141 SER A C 1
ATOM 1123 O O . SER A 1 141 ? 16.451 -6.417 -18.330 1.00 93.31 141 SER A O 1
ATOM 1125 N N . TYR A 1 142 ? 15.393 -6.550 -16.354 1.00 94.62 142 TYR A N 1
ATOM 1126 C CA . TYR A 1 142 ? 14.764 -5.233 -16.417 1.00 94.62 142 TYR A CA 1
ATOM 1127 C C . TYR A 1 142 ? 15.805 -4.108 -16.509 1.00 94.62 142 TYR A C 1
ATOM 1129 O O . TYR A 1 142 ? 15.690 -3.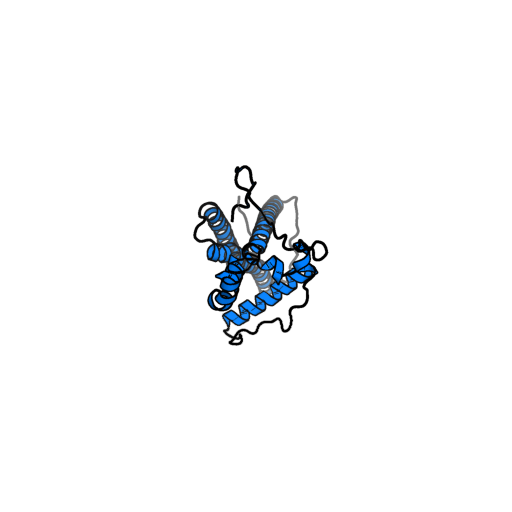257 -17.395 1.00 94.62 142 TYR A O 1
ATOM 1137 N N . GLN A 1 143 ? 16.836 -4.129 -15.653 1.00 96.06 143 GLN A N 1
ATOM 1138 C CA . GLN A 1 143 ? 17.905 -3.117 -15.604 1.00 96.06 143 GLN A CA 1
ATOM 1139 C C . GLN A 1 143 ? 18.666 -2.994 -16.931 1.00 96.06 143 GLN A C 1
ATOM 1141 O O . GLN A 1 143 ? 19.072 -1.896 -17.311 1.00 96.06 143 GLN A O 1
ATOM 1146 N N . HIS A 1 144 ? 18.835 -4.107 -17.645 1.00 96.06 144 HIS A N 1
ATOM 1147 C CA . HIS A 1 144 ? 19.540 -4.161 -18.928 1.00 96.06 144 HIS A CA 1
ATOM 1148 C C . HIS A 1 144 ? 18.620 -4.039 -20.156 1.00 96.06 144 HIS A C 1
ATOM 1150 O O . HIS A 1 144 ? 19.090 -4.139 -21.290 1.00 96.06 144 HIS A O 1
ATOM 1156 N N . SER A 1 145 ? 17.318 -3.809 -19.961 1.00 93.00 145 SER A N 1
ATOM 1157 C CA . SER A 1 145 ? 16.341 -3.695 -21.048 1.00 93.00 145 SER A CA 1
ATOM 1158 C C . SER A 1 145 ? 16.178 -2.260 -21.568 1.00 93.00 145 SER A C 1
ATOM 1160 O O . SER A 1 145 ? 16.477 -1.280 -20.884 1.00 93.00 145 SER A O 1
ATOM 1162 N N . SER A 1 146 ? 15.581 -2.115 -22.755 1.00 93.19 146 SER A N 1
ATOM 1163 C CA . SER A 1 146 ? 15.144 -0.814 -23.292 1.00 93.19 146 SER A CA 1
ATOM 1164 C C . SER A 1 146 ? 14.042 -0.134 -22.463 1.00 93.19 146 SER A C 1
ATOM 1166 O O . SER A 1 146 ? 13.746 1.036 -22.695 1.00 93.19 146 SER A O 1
ATOM 1168 N N . HIS A 1 147 ? 13.460 -0.840 -21.488 1.00 93.06 147 HIS A N 1
ATOM 1169 C CA . HIS A 1 147 ? 12.387 -0.363 -20.617 1.00 93.06 147 HIS A CA 1
ATOM 1170 C C . HIS A 1 147 ? 12.842 -0.178 -19.160 1.00 93.06 147 HIS A C 1
ATOM 1172 O O . HIS A 1 147 ? 12.002 -0.026 -18.282 1.00 93.06 147 HIS A O 1
ATOM 1178 N N . ALA A 1 148 ? 14.152 -0.107 -18.881 1.00 95.31 148 ALA A N 1
ATOM 1179 C CA . ALA A 1 148 ? 14.717 0.038 -17.527 1.00 95.31 148 ALA A CA 1
ATOM 1180 C C . ALA A 1 148 ? 14.285 1.306 -16.747 1.00 95.31 148 ALA A C 1
ATOM 1182 O O . ALA A 1 148 ? 14.686 1.509 -15.598 1.00 95.31 148 ALA A O 1
ATOM 1183 N N . ARG A 1 149 ? 13.493 2.188 -17.366 1.00 93.25 149 ARG A N 1
ATOM 1184 C CA . ARG A 1 149 ? 12.932 3.414 -16.773 1.00 93.25 149 ARG A CA 1
ATOM 1185 C C . ARG A 1 149 ? 11.397 3.440 -16.765 1.00 93.25 149 ARG A C 1
ATOM 1187 O O . ARG A 1 149 ? 10.823 4.484 -16.478 1.00 93.25 149 ARG A O 1
ATOM 1194 N N . VAL A 1 150 ? 10.754 2.325 -17.098 1.00 93.00 150 VAL A N 1
ATOM 1195 C CA . VAL A 1 150 ? 9.296 2.151 -17.145 1.00 93.00 150 VAL A CA 1
ATOM 1196 C C . VAL A 1 150 ? 8.889 1.269 -15.969 1.00 93.00 150 VAL A C 1
ATOM 1198 O O . VAL A 1 150 ? 9.529 0.250 -15.727 1.00 93.00 150 VAL A O 1
ATOM 1201 N N . ALA A 1 151 ? 7.855 1.627 -15.205 1.00 92.38 151 ALA A N 1
ATOM 1202 C CA . ALA A 1 151 ? 7.501 0.828 -14.032 1.00 92.38 151 ALA A CA 1
ATOM 1203 C C . ALA A 1 151 ? 7.051 -0.592 -14.425 1.00 92.38 151 ALA A C 1
ATOM 1205 O O . ALA A 1 151 ? 6.355 -0.779 -15.422 1.00 92.38 151 ALA A O 1
ATOM 1206 N N . CYS A 1 152 ? 7.376 -1.604 -13.608 1.00 90.88 152 CYS A N 1
ATOM 1207 C CA . CYS A 1 152 ? 6.951 -2.991 -13.857 1.00 90.88 152 CYS A CA 1
ATOM 1208 C C . CYS A 1 152 ? 5.427 -3.092 -14.056 1.00 90.88 152 CYS A C 1
ATOM 1210 O O . CYS A 1 152 ? 4.949 -3.846 -14.904 1.00 90.88 152 CYS A O 1
ATOM 1212 N N . ALA A 1 153 ? 4.670 -2.302 -13.287 1.00 91.12 153 ALA A N 1
ATOM 1213 C CA . ALA A 1 153 ? 3.216 -2.246 -13.334 1.00 91.12 153 ALA A CA 1
ATOM 1214 C C . ALA A 1 153 ? 2.650 -1.786 -14.687 1.00 91.12 153 ALA A C 1
ATOM 1216 O O . ALA A 1 153 ? 1.603 -2.295 -15.091 1.00 91.12 153 ALA A O 1
ATOM 1217 N N . GLU A 1 154 ? 3.348 -0.903 -15.410 1.00 89.81 154 GLU A N 1
ATOM 1218 C CA . GLU A 1 154 ? 2.896 -0.398 -16.715 1.00 89.81 154 GLU A CA 1
ATOM 1219 C C . GLU A 1 154 ? 2.791 -1.523 -17.749 1.00 89.81 154 GLU A C 1
ATOM 1221 O O . GLU A 1 154 ? 1.898 -1.507 -18.594 1.00 89.81 154 GLU A O 1
ATOM 1226 N N . CYS A 1 155 ? 3.638 -2.551 -17.625 1.00 86.81 155 CYS A N 1
ATOM 1227 C CA . CYS A 1 155 ? 3.600 -3.727 -18.487 1.00 86.81 155 CYS A CA 1
ATOM 1228 C C . CYS A 1 155 ? 2.791 -4.895 -17.897 1.00 86.81 155 CYS A C 1
ATOM 1230 O O . CYS A 1 155 ? 2.095 -5.586 -18.638 1.00 86.81 155 CYS A O 1
ATOM 1232 N N . HIS A 1 156 ? 2.888 -5.145 -16.585 1.00 86.75 156 HIS A N 1
ATOM 1233 C CA . HIS A 1 156 ? 2.427 -6.402 -15.976 1.00 86.75 156 HIS A CA 1
ATOM 1234 C C . HIS A 1 156 ? 1.065 -6.351 -15.272 1.00 86.75 156 HIS A C 1
ATOM 1236 O O . HIS A 1 156 ? 0.491 -7.412 -15.029 1.00 86.75 156 HIS A O 1
ATOM 1242 N N . ILE A 1 157 ? 0.546 -5.170 -14.922 1.00 85.62 157 ILE A N 1
ATOM 1243 C CA . ILE A 1 157 ? -0.742 -5.057 -14.215 1.00 85.62 157 ILE A CA 1
ATOM 1244 C C . ILE A 1 157 ? -1.889 -4.825 -15.197 1.00 85.62 157 ILE A C 1
ATOM 1246 O O . ILE A 1 157 ? -2.956 -5.392 -14.992 1.00 85.62 157 ILE A O 1
ATOM 1250 N N . GLY A 1 158 ? -1.653 -4.097 -16.294 1.00 77.62 158 GLY A N 1
ATOM 1251 C CA . GLY A 1 158 ? -2.694 -3.693 -17.243 1.00 77.62 158 GLY A CA 1
ATOM 1252 C C . GLY A 1 158 ? -3.504 -2.495 -16.735 1.00 77.62 158 GLY A C 1
ATOM 1253 O O . GLY A 1 158 ? -3.508 -2.180 -15.547 1.00 77.62 158 GLY A O 1
ATOM 1254 N N . SER A 1 159 ? -4.181 -1.788 -17.640 1.00 80.50 159 SER A N 1
ATOM 1255 C CA . SER A 1 159 ? -4.953 -0.592 -17.285 1.00 80.50 159 SER A CA 1
ATOM 1256 C C . SER A 1 159 ? -6.361 -0.936 -16.785 1.00 80.50 159 SER A C 1
ATOM 1258 O O . SER A 1 159 ? -7.014 -1.856 -17.274 1.00 80.50 159 SER A O 1
ATOM 1260 N N . GLY A 1 160 ? -6.861 -0.158 -15.823 1.00 84.44 160 GLY A N 1
ATOM 1261 C CA . GLY A 1 160 ? -8.226 -0.279 -15.303 1.00 84.44 160 GLY A CA 1
ATOM 1262 C C . GLY A 1 160 ? -8.361 -1.107 -14.019 1.00 84.44 160 GLY A C 1
ATOM 1263 O O . GLY A 1 160 ? -7.492 -1.892 -13.640 1.00 84.44 160 GLY A O 1
ATOM 1264 N N . ALA A 1 161 ? -9.490 -0.915 -13.332 1.00 88.12 161 ALA A N 1
ATOM 1265 C CA . ALA A 1 161 ? -9.728 -1.468 -11.997 1.00 88.12 161 ALA A CA 1
ATOM 1266 C C . ALA A 1 161 ? -9.790 -3.007 -11.969 1.00 88.12 161 ALA A C 1
ATOM 1268 O O . ALA A 1 161 ? -9.282 -3.627 -11.037 1.00 88.12 161 ALA A O 1
ATOM 1269 N N . ASP A 1 162 ? -10.362 -3.639 -12.997 1.00 87.44 162 ASP A N 1
ATOM 1270 C CA . ASP A 1 162 ? -10.472 -5.103 -13.060 1.00 87.44 162 ASP A CA 1
ATOM 1271 C C . ASP A 1 162 ? -9.098 -5.778 -13.122 1.00 87.44 162 ASP A C 1
ATOM 1273 O O . ASP A 1 162 ? -8.850 -6.796 -12.471 1.00 87.44 162 ASP A O 1
ATOM 1277 N N . TRP A 1 163 ? -8.197 -5.195 -13.909 1.00 86.69 163 TRP A N 1
ATOM 1278 C CA . TRP A 1 163 ? -6.825 -5.655 -14.076 1.00 86.69 163 TRP A CA 1
ATOM 1279 C C . TRP A 1 163 ? -5.998 -5.425 -12.814 1.00 86.69 163 TRP A C 1
ATOM 1281 O O . TRP A 1 163 ? -5.324 -6.350 -12.358 1.00 86.69 163 TRP A O 1
ATOM 1291 N N . TYR A 1 164 ? -6.177 -4.271 -12.167 1.00 87.50 164 TYR A N 1
ATOM 1292 C CA . TYR A 1 164 ? -5.625 -4.005 -10.842 1.00 87.50 164 TYR A CA 1
ATOM 1293 C C . TYR A 1 164 ? -6.007 -5.097 -9.828 1.00 87.50 164 TYR A C 1
ATOM 1295 O O . TYR A 1 164 ? -5.130 -5.700 -9.205 1.00 87.50 164 TYR A O 1
ATOM 1303 N N . VAL A 1 165 ? -7.299 -5.427 -9.697 1.00 91.12 165 VAL A N 1
ATOM 1304 C CA . VAL A 1 165 ? -7.759 -6.453 -8.743 1.00 91.12 165 VAL A CA 1
ATOM 1305 C C . VAL A 1 165 ? -7.178 -7.828 -9.079 1.00 91.12 165 VAL A C 1
ATOM 1307 O O . VAL A 1 165 ? -6.660 -8.508 -8.191 1.00 91.12 165 VAL A O 1
ATOM 1310 N N . LYS A 1 166 ? -7.210 -8.238 -10.354 1.00 88.88 166 LYS A N 1
ATOM 1311 C CA . LYS A 1 166 ? -6.630 -9.520 -10.794 1.00 88.88 166 LYS A CA 1
ATOM 1312 C C . LYS A 1 166 ? -5.139 -9.607 -10.476 1.00 88.88 166 LYS A C 1
ATOM 1314 O O . LYS A 1 166 ? -4.692 -10.626 -9.950 1.00 88.88 166 LYS A O 1
ATOM 1319 N N . ALA A 1 167 ? -4.389 -8.542 -10.746 1.00 89.06 167 ALA A N 1
ATOM 1320 C CA . ALA A 1 167 ? -2.960 -8.490 -10.481 1.00 89.06 167 ALA A CA 1
ATOM 1321 C C . ALA A 1 167 ? -2.654 -8.613 -8.984 1.00 89.06 167 ALA A C 1
ATOM 1323 O O . ALA A 1 167 ? -1.801 -9.414 -8.606 1.00 89.06 167 ALA A O 1
ATOM 1324 N N . LYS A 1 168 ? -3.381 -7.900 -8.112 1.00 91.94 168 LYS A N 1
ATOM 1325 C CA . LYS A 1 168 ? -3.170 -8.003 -6.657 1.00 91.94 168 LYS A CA 1
ATOM 1326 C C . LYS A 1 168 ? -3.566 -9.379 -6.110 1.00 91.94 168 LYS A C 1
ATOM 1328 O O . LYS A 1 168 ? -2.843 -9.918 -5.278 1.00 91.94 168 LYS A O 1
ATOM 1333 N N . MET A 1 169 ? -4.637 -9.997 -6.615 1.00 92.81 169 MET A N 1
ATOM 1334 C CA . MET A 1 169 ? -5.013 -11.370 -6.239 1.00 92.81 169 MET A CA 1
ATOM 1335 C C . MET A 1 169 ? -3.960 -12.399 -6.672 1.00 92.81 169 MET A C 1
ATOM 1337 O O . MET A 1 169 ? -3.594 -13.275 -5.888 1.00 92.81 169 MET A O 1
ATOM 1341 N N . SER A 1 170 ? -3.423 -12.266 -7.889 1.00 90.31 170 SER A N 1
ATOM 1342 C CA . SER A 1 170 ? -2.296 -13.085 -8.355 1.00 90.31 170 SER A CA 1
ATOM 1343 C C . SER A 1 170 ? -1.042 -12.850 -7.506 1.00 90.31 170 SER A C 1
ATOM 1345 O O . SER A 1 170 ? -0.364 -13.801 -7.125 1.00 90.31 170 SER A O 1
ATOM 1347 N N . GLY A 1 171 ? -0.752 -11.596 -7.153 1.00 90.50 171 GLY A N 1
ATOM 1348 C CA . GLY A 1 171 ? 0.364 -11.231 -6.281 1.00 90.50 171 GLY A CA 1
ATOM 1349 C C . GLY A 1 171 ? 0.254 -11.851 -4.886 1.00 90.50 171 GLY A C 1
ATOM 1350 O O . GLY A 1 171 ? 1.236 -12.382 -4.379 1.00 90.50 171 GLY A O 1
ATOM 1351 N N . LEU A 1 172 ? -0.942 -11.882 -4.285 1.00 93.25 172 LEU A N 1
ATOM 1352 C CA . LEU A 1 172 ? -1.169 -12.570 -3.006 1.00 93.25 172 LEU A CA 1
ATOM 1353 C C . LEU A 1 172 ? -0.844 -14.065 -3.092 1.00 93.25 172 LEU A C 1
ATOM 1355 O O . LEU A 1 172 ? -0.222 -14.611 -2.180 1.00 93.25 172 LEU A O 1
ATOM 1359 N N . HIS A 1 173 ? -1.216 -14.720 -4.196 1.00 92.44 173 HIS A N 1
ATOM 1360 C CA . HIS A 1 173 ? -0.854 -16.116 -4.432 1.00 92.44 173 HIS A CA 1
ATOM 1361 C C . HIS A 1 173 ? 0.667 -16.301 -4.568 1.00 92.44 173 HIS A C 1
ATOM 1363 O O . HIS A 1 173 ? 1.218 -17.257 -4.030 1.00 92.44 173 HIS A O 1
ATOM 1369 N N . GLN A 1 174 ? 1.365 -15.380 -5.237 1.00 91.50 174 GLN A N 1
ATOM 1370 C CA . GLN A 1 174 ? 2.829 -15.416 -5.341 1.00 91.50 174 GLN A CA 1
ATOM 1371 C C . GLN A 1 174 ? 3.502 -15.234 -3.977 1.00 91.50 174 GLN A C 1
ATOM 1373 O O . GLN A 1 174 ? 4.387 -16.012 -3.633 1.00 91.50 174 GLN A O 1
ATOM 1378 N N . VAL A 1 175 ? 3.048 -14.272 -3.167 1.00 92.75 175 VAL A N 1
ATOM 1379 C CA . VAL A 1 175 ? 3.543 -14.079 -1.793 1.00 92.75 175 VAL A CA 1
ATOM 1380 C C . VAL A 1 175 ? 3.348 -15.353 -0.975 1.00 92.75 175 VAL A C 1
ATOM 1382 O O . VAL A 1 175 ? 4.278 -15.808 -0.318 1.00 92.75 175 VAL A O 1
ATOM 1385 N N . TYR A 1 176 ? 2.168 -15.971 -1.058 1.00 94.69 176 TYR A N 1
ATOM 1386 C CA . TYR A 1 176 ? 1.896 -17.251 -0.407 1.00 94.69 176 TYR A CA 1
ATOM 1387 C C . TYR A 1 176 ? 2.853 -18.362 -0.871 1.00 94.69 176 TYR A C 1
ATOM 1389 O O . TYR A 1 176 ? 3.426 -19.058 -0.034 1.00 94.69 176 TYR A O 1
ATOM 1397 N N . ALA A 1 177 ? 3.069 -18.500 -2.183 1.00 93.19 177 ALA A N 1
ATOM 1398 C CA . ALA A 1 177 ? 3.955 -19.518 -2.743 1.00 93.19 177 ALA A CA 1
ATOM 1399 C C . ALA A 1 177 ? 5.415 -19.332 -2.304 1.00 93.19 177 ALA A C 1
ATOM 1401 O O . ALA A 1 177 ? 6.091 -20.308 -1.992 1.00 93.19 177 ALA A O 1
ATOM 1402 N N . VAL A 1 178 ? 5.887 -18.085 -2.228 1.00 93.19 178 VAL A N 1
ATOM 1403 C CA . VAL A 1 178 ? 7.234 -17.753 -1.742 1.00 93.19 178 VAL A CA 1
ATOM 1404 C C . VAL A 1 178 ? 7.366 -18.030 -0.244 1.00 93.19 178 VAL A C 1
ATOM 1406 O O . VAL A 1 178 ? 8.360 -18.614 0.176 1.00 93.19 178 VAL A O 1
ATOM 1409 N N . LEU A 1 179 ? 6.368 -17.660 0.567 1.00 93.88 179 LEU A N 1
ATOM 1410 C CA . LEU A 1 179 ? 6.392 -17.886 2.018 1.00 93.88 179 LEU A CA 1
ATOM 1411 C C . LEU A 1 179 ? 6.399 -19.373 2.396 1.00 93.88 179 LEU A C 1
ATOM 1413 O O . LEU A 1 179 ? 6.956 -19.726 3.432 1.00 93.88 179 LEU A O 1
ATOM 1417 N N . LEU A 1 180 ? 5.770 -20.229 1.586 1.00 96.06 180 LEU A N 1
ATOM 1418 C CA . LEU A 1 180 ? 5.704 -21.674 1.823 1.00 96.06 180 LEU A CA 1
ATOM 1419 C C . LEU A 1 180 ? 6.685 -22.499 0.981 1.00 96.06 180 LEU A C 1
ATOM 1421 O O . LEU A 1 180 ? 6.664 -23.722 1.083 1.00 96.06 180 LEU A O 1
ATOM 1425 N N . ASP A 1 181 ? 7.516 -21.856 0.158 1.00 93.12 181 ASP A N 1
ATOM 1426 C CA . ASP A 1 181 ? 8.440 -22.511 -0.781 1.00 93.12 181 ASP A CA 1
ATOM 1427 C C . ASP A 1 181 ? 7.753 -23.538 -1.710 1.00 93.12 181 ASP A C 1
ATOM 1429 O O . ASP A 1 181 ? 8.277 -24.609 -2.003 1.00 93.12 181 ASP A O 1
ATOM 1433 N N . THR A 1 182 ? 6.539 -23.223 -2.173 1.00 94.25 182 THR A N 1
ATOM 1434 C CA . THR A 1 182 ? 5.710 -24.114 -3.012 1.00 94.25 182 THR A CA 1
ATOM 1435 C C . THR A 1 182 ? 5.749 -23.769 -4.503 1.00 94.25 182 THR A C 1
ATOM 1437 O O . THR A 1 182 ? 4.887 -24.199 -5.271 1.00 94.25 182 THR A O 1
ATOM 1440 N N . PHE A 1 183 ? 6.741 -22.993 -4.941 1.00 90.50 183 PHE A N 1
ATOM 1441 C CA . PHE A 1 183 ? 6.909 -22.601 -6.340 1.00 90.50 183 PHE A CA 1
ATOM 1442 C C . PHE A 1 183 ? 7.852 -23.557 -7.101 1.00 90.50 183 PHE A C 1
ATOM 1444 O O . PHE A 1 183 ? 8.792 -24.104 -6.522 1.00 90.50 183 PHE A O 1
ATOM 1451 N N . PRO A 1 184 ? 7.626 -23.779 -8.410 1.00 89.00 184 PRO A N 1
ATOM 1452 C CA . PRO A 1 184 ? 8.474 -24.647 -9.225 1.00 89.00 184 PRO A CA 1
ATOM 1453 C C . PRO A 1 184 ? 9.871 -24.050 -9.444 1.00 89.00 184 PRO A C 1
ATOM 1455 O O . PRO A 1 184 ? 10.037 -22.834 -9.539 1.00 89.00 184 PRO A O 1
ATOM 1458 N N . ARG A 1 185 ? 10.877 -24.923 -9.576 1.00 90.62 185 ARG A N 1
ATOM 1459 C CA . ARG A 1 185 ? 12.259 -24.558 -9.916 1.00 90.62 185 ARG A CA 1
ATOM 1460 C C . ARG A 1 185 ? 12.714 -25.387 -11.132 1.00 90.62 185 ARG A C 1
ATOM 1462 O O . ARG A 1 185 ? 12.726 -26.613 -11.020 1.00 90.62 185 ARG A O 1
ATOM 1469 N N . PRO A 1 186 ? 13.084 -24.768 -12.273 1.00 87.50 186 PRO A N 1
ATOM 1470 C CA . PRO A 1 186 ? 13.110 -23.322 -12.527 1.00 87.50 186 PRO A CA 1
ATOM 1471 C C . PRO A 1 186 ? 11.700 -22.708 -12.581 1.00 87.50 186 PRO A C 1
ATOM 1473 O O . PRO A 1 186 ? 10.731 -23.397 -12.901 1.00 87.50 186 PRO A O 1
ATOM 1476 N N . ILE A 1 187 ? 11.597 -21.412 -12.266 1.00 86.81 187 ILE A N 1
ATOM 1477 C CA . ILE A 1 187 ? 10.341 -20.661 -12.389 1.00 86.81 187 ILE A CA 1
ATOM 1478 C C . ILE A 1 187 ? 9.995 -20.592 -13.886 1.00 86.81 187 ILE A C 1
ATOM 1480 O O . ILE A 1 187 ? 10.804 -20.086 -14.668 1.00 86.81 187 ILE A O 1
ATOM 1484 N N . PRO A 1 188 ? 8.846 -21.134 -14.328 1.00 83.06 188 PRO A N 1
ATOM 1485 C CA . PRO A 1 188 ? 8.499 -21.150 -15.739 1.00 83.06 188 PRO A CA 1
ATOM 1486 C C . PRO A 1 188 ? 8.144 -19.741 -16.208 1.00 83.06 188 PRO A C 1
ATOM 1488 O O . PRO A 1 188 ? 7.474 -18.987 -15.498 1.00 83.06 188 PRO A O 1
ATOM 1491 N N . THR A 1 189 ? 8.516 -19.406 -17.442 1.00 74.81 189 THR A N 1
ATOM 1492 C CA . THR A 1 189 ? 7.999 -18.199 -18.080 1.00 74.81 189 THR A CA 1
ATOM 1493 C C . THR A 1 189 ? 6.491 -18.380 -18.308 1.00 74.81 189 THR A C 1
ATOM 1495 O O . THR A 1 189 ? 6.072 -19.330 -18.972 1.00 74.81 189 THR A O 1
ATOM 1498 N N . PRO A 1 190 ? 5.631 -17.489 -17.784 1.00 65.12 190 PRO A N 1
ATOM 1499 C CA . PRO A 1 190 ? 4.177 -17.639 -17.906 1.00 65.12 190 PRO A CA 1
ATOM 1500 C C . PRO A 1 190 ? 3.670 -17.386 -19.336 1.00 65.12 190 PRO A C 1
ATOM 1502 O O . PRO A 1 190 ? 2.485 -17.546 -19.624 1.00 65.12 190 PRO A O 1
ATOM 1505 N N . ILE A 1 191 ? 4.564 -16.977 -20.237 1.00 63.31 191 ILE A N 1
ATOM 1506 C CA . ILE A 1 191 ? 4.288 -16.632 -21.626 1.00 63.31 191 ILE A CA 1
ATOM 1507 C C . ILE A 1 191 ? 4.778 -17.769 -22.518 1.00 63.31 191 ILE A C 1
ATOM 1509 O O . ILE A 1 191 ? 5.971 -17.906 -22.775 1.00 63.31 191 ILE A O 1
ATOM 1513 N N . SER A 1 192 ? 3.840 -18.570 -23.020 1.00 57.81 192 SER A N 1
ATOM 1514 C CA . SER A 1 192 ? 4.119 -19.581 -24.045 1.00 57.81 192 SER A CA 1
ATOM 1515 C C . SER A 1 192 ? 4.291 -18.977 -25.444 1.00 57.81 192 SER A C 1
ATOM 1517 O O . SER A 1 192 ? 4.863 -19.630 -26.305 1.00 57.81 192 SER A O 1
ATOM 1519 N N . ASN A 1 193 ? 3.818 -17.741 -25.668 1.00 48.47 193 ASN A N 1
ATOM 1520 C CA . ASN A 1 193 ? 4.021 -16.934 -26.876 1.00 48.47 193 ASN A CA 1
ATOM 1521 C C . ASN A 1 193 ? 3.833 -15.443 -26.541 1.00 48.47 193 ASN A C 1
ATOM 1523 O O . ASN A 1 193 ? 2.852 -15.092 -25.880 1.00 48.47 193 ASN A O 1
ATOM 1527 N N . LEU A 1 194 ? 4.704 -14.553 -27.037 1.00 54.53 194 LEU A N 1
ATOM 1528 C CA . LEU A 1 194 ? 4.444 -13.108 -26.995 1.00 54.53 194 LEU A CA 1
ATOM 1529 C C . LEU A 1 194 ? 3.265 -12.797 -27.930 1.00 54.53 194 LEU A C 1
ATOM 1531 O O . LEU A 1 194 ? 3.430 -12.685 -29.144 1.00 54.53 194 LEU A O 1
ATOM 1535 N N . ARG A 1 195 ? 2.055 -12.658 -27.382 1.00 56.19 195 ARG A N 1
ATOM 1536 C CA . ARG A 1 195 ? 0.984 -11.962 -28.107 1.00 56.19 195 ARG A CA 1
ATOM 1537 C C . ARG A 1 195 ? 1.350 -10.477 -28.191 1.00 56.19 195 ARG A C 1
ATOM 1539 O O . ARG A 1 195 ? 1.885 -9.952 -27.215 1.00 56.19 195 ARG A O 1
ATOM 1546 N N . PRO A 1 196 ? 1.036 -9.774 -29.292 1.00 59.12 196 PRO A N 1
ATOM 1547 C CA . PRO A 1 196 ? 1.113 -8.321 -29.307 1.00 59.12 196 PRO A CA 1
ATOM 1548 C C . PRO A 1 196 ? 0.167 -7.771 -28.230 1.00 59.12 196 PRO A C 1
ATOM 1550 O O . PRO A 1 196 ? -1.051 -7.828 -28.392 1.00 59.12 196 PRO A O 1
ATOM 1553 N N . ALA A 1 197 ? 0.715 -7.280 -27.118 1.00 72.19 197 ALA A N 1
ATOM 1554 C CA . ALA A 1 197 ? -0.044 -6.608 -26.068 1.00 72.19 197 ALA A CA 1
ATOM 1555 C C . ALA A 1 197 ? -0.323 -5.172 -26.520 1.00 72.19 197 ALA A C 1
ATOM 1557 O O . ALA A 1 197 ? 0.306 -4.225 -26.053 1.00 72.19 197 ALA A O 1
ATOM 1558 N N . ARG A 1 198 ? -1.206 -5.014 -27.514 1.00 80.50 198 ARG A N 1
ATOM 1559 C CA . ARG A 1 198 ? -1.465 -3.720 -28.161 1.00 80.50 198 ARG A CA 1
ATOM 1560 C C . ARG A 1 198 ? -1.939 -2.686 -27.145 1.00 80.50 198 ARG A C 1
ATOM 1562 O O . ARG A 1 198 ? -1.442 -1.568 -27.153 1.00 80.50 198 ARG A O 1
ATOM 1569 N N . GLU A 1 199 ? -2.809 -3.083 -26.217 1.00 79.19 199 GLU A N 1
ATOM 1570 C CA . GLU A 1 199 ? -3.277 -2.229 -25.120 1.00 79.19 199 GLU A CA 1
ATOM 1571 C C . GLU A 1 199 ? -2.174 -1.724 -24.178 1.00 79.19 199 GLU A C 1
ATOM 1573 O O . GLU A 1 199 ? -2.415 -0.758 -23.461 1.00 79.19 199 GLU A O 1
ATOM 1578 N N . THR A 1 200 ? -0.988 -2.336 -24.186 1.00 84.44 200 THR A N 1
ATOM 1579 C CA . THR A 1 200 ? 0.149 -1.983 -23.326 1.00 84.44 200 THR A CA 1
ATOM 1580 C C . THR A 1 200 ? 1.251 -1.318 -24.141 1.00 84.44 200 THR A C 1
ATOM 1582 O O . THR A 1 200 ? 1.609 -0.169 -23.904 1.00 84.44 200 THR A O 1
ATOM 1585 N N . CYS A 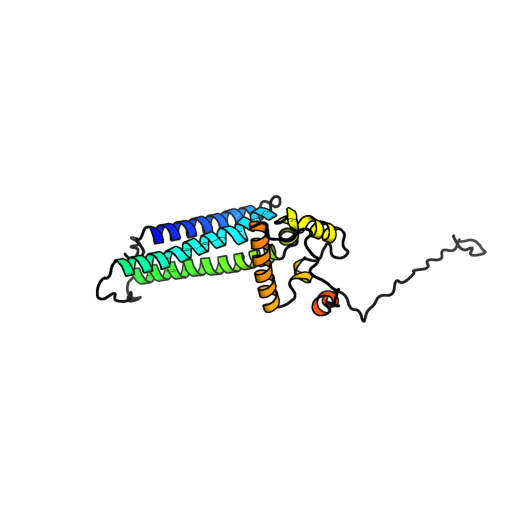1 201 ? 1.764 -2.012 -25.158 1.00 86.62 201 CYS A N 1
ATOM 1586 C CA . CYS A 1 201 ? 2.879 -1.539 -25.968 1.00 86.62 201 CYS A CA 1
ATOM 1587 C C . CYS A 1 201 ? 2.488 -0.322 -26.813 1.00 86.62 201 CYS A C 1
ATOM 1589 O O . CYS A 1 201 ? 3.303 0.585 -26.972 1.00 86.62 201 CYS A O 1
ATOM 1591 N N . GLU A 1 202 ? 1.255 -0.275 -27.344 1.00 87.62 202 GLU A N 1
ATOM 1592 C CA . GLU A 1 202 ? 0.847 0.806 -28.254 1.00 87.62 202 GLU A CA 1
ATOM 1593 C C . GLU A 1 202 ? 0.500 2.124 -27.550 1.00 87.62 202 GLU A C 1
ATOM 1595 O O . GLU A 1 202 ? 0.262 3.131 -28.215 1.00 87.62 202 GLU A O 1
ATOM 1600 N N . GLN A 1 203 ? 0.523 2.149 -26.213 1.00 85.56 203 GLN A N 1
ATOM 1601 C CA . GLN A 1 203 ? 0.414 3.398 -25.454 1.00 85.56 203 GLN A CA 1
ATOM 1602 C C . GLN A 1 203 ? 1.664 4.273 -25.615 1.00 85.56 203 GLN A C 1
ATOM 1604 O O . GLN A 1 203 ? 1.566 5.498 -25.586 1.00 85.56 203 GLN A O 1
ATOM 1609 N N . CYS A 1 204 ? 2.827 3.648 -25.829 1.00 87.38 204 CYS A N 1
ATOM 1610 C CA . CYS A 1 204 ? 4.108 4.337 -26.004 1.00 87.38 204 CYS A CA 1
ATOM 1611 C C . CYS A 1 204 ? 4.698 4.145 -27.410 1.00 87.38 204 CYS A C 1
ATOM 1613 O O . CYS A 1 204 ? 5.339 5.048 -27.944 1.00 87.38 204 CYS A O 1
ATOM 1615 N N . HIS A 1 205 ? 4.472 2.988 -28.036 1.00 86.38 205 HIS A N 1
ATOM 1616 C CA . HIS A 1 205 ? 4.949 2.686 -29.383 1.00 86.38 205 HIS A CA 1
ATOM 1617 C C . HIS A 1 205 ? 3.828 2.861 -30.398 1.00 86.38 205 HIS A C 1
ATOM 1619 O O . HIS A 1 205 ? 2.789 2.238 -30.274 1.00 86.38 205 HIS A O 1
ATOM 1625 N N . TRP A 1 206 ? 4.027 3.635 -31.462 1.00 85.69 206 TRP A N 1
ATOM 1626 C CA . TRP A 1 206 ? 3.005 3.778 -32.501 1.00 85.69 206 TRP A CA 1
ATOM 1627 C C . TRP A 1 206 ? 3.390 2.968 -33.748 1.00 85.69 206 TRP A C 1
ATOM 1629 O O . TRP A 1 206 ? 4.163 3.467 -34.566 1.00 85.69 206 TRP A O 1
ATOM 1639 N N . PRO A 1 207 ? 2.835 1.756 -33.977 1.00 80.12 207 PRO A N 1
ATOM 1640 C CA . PRO A 1 207 ? 3.293 0.892 -35.071 1.00 80.12 207 PRO A CA 1
ATOM 1641 C C . PRO A 1 207 ? 3.112 1.514 -36.459 1.00 80.12 207 PRO A C 1
ATOM 1643 O O . PRO A 1 207 ? 3.897 1.260 -37.365 1.00 80.12 207 PRO A O 1
ATOM 1646 N N . LYS A 1 208 ? 2.086 2.362 -36.629 1.00 76.56 208 LYS A N 1
ATOM 1647 C CA . LYS A 1 208 ? 1.813 3.078 -37.888 1.00 76.56 208 LYS A CA 1
ATOM 1648 C C . LYS A 1 208 ? 2.752 4.267 -38.136 1.00 76.56 208 LYS A C 1
ATOM 1650 O O . LYS A 1 208 ? 2.772 4.783 -39.245 1.00 76.56 208 LYS A O 1
ATOM 1655 N N . LYS A 1 209 ? 3.502 4.706 -37.121 1.00 68.50 209 LYS A N 1
ATOM 1656 C CA . LYS A 1 209 ? 4.516 5.769 -37.186 1.00 68.50 209 LYS A CA 1
ATOM 1657 C C . LYS A 1 209 ? 5.902 5.164 -36.940 1.00 68.50 209 LYS A C 1
ATOM 1659 O O . LYS A 1 209 ? 6.645 5.587 -36.060 1.00 68.50 209 LYS A O 1
ATOM 1664 N N . PHE A 1 210 ? 6.228 4.121 -37.699 1.00 65.31 210 PHE A N 1
ATOM 1665 C CA . PHE A 1 210 ? 7.560 3.537 -37.662 1.00 65.31 210 PHE A CA 1
ATOM 1666 C C . PHE A 1 210 ? 8.548 4.578 -38.198 1.00 65.31 210 PHE A C 1
ATOM 1668 O O . PHE A 1 210 ? 8.466 4.948 -39.367 1.00 65.31 210 PHE A O 1
ATOM 1675 N N . TYR A 1 211 ? 9.433 5.092 -37.345 1.00 66.31 211 TYR A N 1
ATOM 1676 C CA . TYR A 1 211 ? 10.557 5.910 -37.790 1.00 66.31 211 TYR A CA 1
ATOM 1677 C C . TYR A 1 211 ? 11.589 4.932 -38.365 1.00 66.31 211 TYR A C 1
ATOM 1679 O O . TYR A 1 211 ? 12.156 4.155 -37.590 1.00 66.31 211 TYR A O 1
ATOM 1687 N N . PRO A 1 212 ? 11.781 4.857 -39.696 1.00 61.47 212 PRO A N 1
ATOM 1688 C CA . PRO A 1 212 ? 12.844 4.026 -40.244 1.00 61.47 212 PRO A CA 1
ATOM 1689 C C . PRO A 1 212 ? 14.179 4.463 -39.632 1.00 61.47 212 PRO A C 1
ATOM 1691 O O . PRO A 1 212 ? 14.343 5.624 -39.255 1.00 61.47 212 PRO A O 1
ATOM 1694 N N . ARG A 1 213 ? 15.141 3.539 -39.527 1.00 64.25 213 ARG A N 1
ATOM 1695 C CA . ARG A 1 213 ? 16.532 3.948 -39.305 1.00 64.25 213 ARG A CA 1
ATOM 1696 C C . ARG A 1 213 ? 16.901 4.869 -40.462 1.00 64.25 213 ARG A C 1
ATOM 1698 O O . ARG A 1 213 ? 16.940 4.422 -41.603 1.00 64.25 213 ARG A O 1
ATOM 1705 N N . GLU A 1 214 ? 17.098 6.141 -40.161 1.00 64.69 214 GLU A N 1
ATOM 1706 C CA . GLU A 1 214 ? 17.580 7.111 -41.126 1.00 64.69 214 GLU A CA 1
ATOM 1707 C C . GLU A 1 214 ? 19.105 7.009 -41.107 1.00 64.69 214 GLU A C 1
ATOM 1709 O O . GLU A 1 214 ? 19.756 7.346 -40.116 1.00 64.69 214 GLU A O 1
ATOM 1714 N N . GLU A 1 215 ? 19.681 6.430 -42.158 1.00 74.50 215 GLU A N 1
ATOM 1715 C CA . GLU A 1 215 ? 21.127 6.464 -42.346 1.00 74.50 215 GLU A CA 1
ATOM 1716 C C . GLU A 1 215 ? 21.500 7.882 -42.776 1.00 74.50 215 GLU A C 1
ATOM 1718 O O . GLU A 1 215 ? 21.235 8.306 -43.901 1.00 74.50 215 GLU A O 1
ATOM 1723 N N . ARG A 1 216 ? 22.071 8.651 -41.846 1.00 72.62 216 ARG A N 1
ATOM 1724 C CA . ARG A 1 216 ? 22.576 9.989 -42.137 1.00 72.62 216 ARG A CA 1
ATOM 1725 C C . ARG A 1 216 ? 23.971 9.862 -42.739 1.00 72.62 216 ARG A C 1
ATOM 1727 O O . ARG A 1 216 ? 24.943 9.675 -42.014 1.00 72.62 216 ARG A O 1
ATOM 1734 N N . LEU A 1 217 ? 24.050 9.948 -44.063 1.00 79.94 217 LEU A N 1
ATOM 1735 C CA . LEU A 1 217 ? 25.317 9.985 -44.786 1.00 79.94 217 LEU A CA 1
ATOM 1736 C C . LEU A 1 217 ? 25.846 11.428 -44.777 1.00 79.94 217 LEU A C 1
ATOM 1738 O O . LEU A 1 217 ? 25.388 12.270 -45.547 1.00 79.94 217 LEU A O 1
ATOM 1742 N N . GLU A 1 218 ? 26.763 11.740 -43.863 1.00 83.06 218 GLU A N 1
ATOM 1743 C CA . GLU A 1 218 ? 27.471 13.024 -43.862 1.00 83.06 218 GLU A CA 1
ATOM 1744 C C . GLU A 1 218 ? 28.745 12.877 -44.700 1.00 83.06 218 GLU A C 1
ATOM 1746 O O . GLU A 1 218 ? 29.701 12.234 -44.277 1.00 83.06 218 GLU A O 1
ATOM 1751 N N . GLN A 1 219 ? 28.732 13.429 -45.915 1.00 84.25 219 GLN A N 1
ATOM 1752 C CA . GLN A 1 219 ? 29.921 13.536 -46.762 1.00 84.25 219 GLN A CA 1
ATOM 1753 C C . GLN A 1 219 ? 30.562 14.898 -46.526 1.00 84.25 219 GLN A C 1
ATOM 1755 O O . GLN A 1 219 ? 29.908 15.933 -46.676 1.00 84.25 219 GLN A O 1
ATOM 1760 N N . TYR A 1 220 ? 31.835 14.896 -46.155 1.00 86.06 220 TYR A N 1
ATOM 1761 C CA . TYR A 1 220 ? 32.628 16.109 -46.018 1.00 86.06 220 TYR A CA 1
ATOM 1762 C C . TYR A 1 220 ? 33.541 16.240 -47.237 1.00 86.06 220 TYR A C 1
ATOM 1764 O O . TYR A 1 220 ? 33.952 15.241 -47.821 1.00 86.06 220 TYR A O 1
ATOM 1772 N N . PHE A 1 221 ? 33.849 17.473 -47.624 1.00 89.44 221 PHE A N 1
ATOM 1773 C CA . PHE A 1 221 ? 34.750 17.775 -48.734 1.00 89.44 221 PHE A CA 1
ATOM 1774 C C . PHE A 1 221 ? 35.874 18.680 -48.233 1.00 89.44 221 PHE A C 1
ATOM 1776 O O . PHE A 1 221 ? 35.656 19.531 -47.363 1.00 89.44 221 PHE A O 1
ATOM 1783 N N . LEU A 1 222 ? 37.077 18.476 -48.758 1.00 87.25 222 LEU A N 1
ATOM 1784 C CA . LEU A 1 222 ? 38.224 19.338 -48.521 1.00 87.25 222 LEU A CA 1
ATOM 1785 C C . LEU A 1 222 ? 38.042 20.672 -49.259 1.00 87.25 222 LEU A C 1
ATOM 1787 O O . LEU A 1 222 ? 37.354 20.763 -50.270 1.00 87.25 222 LEU A O 1
ATOM 1791 N N . GLY A 1 223 ? 38.660 21.730 -48.731 1.00 89.06 223 GLY A N 1
ATOM 1792 C CA . GLY A 1 223 ? 38.652 23.063 -49.346 1.00 89.06 223 GLY A CA 1
ATOM 1793 C C . GLY A 1 223 ? 39.713 23.234 -50.436 1.00 89.06 223 GLY A C 1
ATOM 1794 O O . GLY A 1 223 ? 40.338 24.292 -50.496 1.00 89.06 223 GLY A O 1
ATOM 1795 N N . ASP A 1 224 ? 39.996 22.191 -51.214 1.00 88.44 224 ASP A N 1
ATOM 1796 C CA . ASP A 1 224 ? 40.898 22.237 -52.364 1.00 88.44 224 ASP A CA 1
ATOM 1797 C C . ASP A 1 224 ? 40.142 22.619 -53.648 1.00 88.44 224 ASP A C 1
ATOM 1799 O O . ASP A 1 224 ? 38.913 22.615 -53.698 1.00 88.44 224 ASP A O 1
ATOM 1803 N N . GLU A 1 225 ? 40.872 22.985 -54.707 1.00 86.44 225 GLU A N 1
ATOM 1804 C CA . GLU A 1 225 ? 40.246 23.370 -55.984 1.00 86.44 225 GLU A CA 1
ATOM 1805 C C . GLU A 1 225 ? 39.408 22.234 -56.596 1.00 86.44 225 GLU A C 1
ATOM 1807 O O . GLU A 1 225 ? 38.433 22.498 -57.302 1.00 86.44 225 GLU A O 1
ATOM 1812 N N . GLU A 1 226 ? 39.754 20.979 -56.298 1.00 89.00 226 GLU A N 1
ATOM 1813 C CA . GLU A 1 226 ? 39.059 19.794 -56.806 1.00 89.00 226 GLU A CA 1
ATOM 1814 C C . GLU A 1 226 ? 37.831 19.389 -55.964 1.00 89.00 226 GLU A C 1
ATOM 1816 O O . GLU A 1 226 ? 37.057 18.545 -56.413 1.00 89.00 226 GLU A O 1
ATOM 1821 N N . ASN A 1 227 ? 37.600 20.010 -54.795 1.00 82.50 227 ASN A N 1
ATOM 1822 C CA . ASN A 1 227 ? 36.608 19.595 -53.791 1.00 82.50 227 ASN A CA 1
ATOM 1823 C C . ASN A 1 227 ? 36.666 18.083 -53.519 1.00 82.50 227 ASN A C 1
ATOM 1825 O O . ASN A 1 227 ? 35.666 17.373 -53.659 1.00 82.50 227 ASN A O 1
ATOM 1829 N N . SER A 1 228 ? 37.844 17.567 -53.180 1.00 88.50 228 SER A N 1
ATOM 1830 C CA . SER A 1 228 ? 38.023 16.141 -52.917 1.00 88.50 228 SER A CA 1
ATOM 1831 C C . SER A 1 228 ? 37.231 15.701 -51.678 1.00 88.50 228 SER A C 1
ATOM 1833 O O . SER A 1 228 ? 37.101 16.437 -50.696 1.00 88.50 228 SER A O 1
ATOM 1835 N N . GLN A 1 229 ? 36.640 14.503 -51.724 1.00 88.62 229 GLN A N 1
ATOM 1836 C CA . GLN A 1 229 ? 35.889 13.962 -50.589 1.00 88.62 229 GLN A CA 1
ATOM 1837 C C . GLN A 1 229 ? 36.851 13.679 -49.425 1.00 88.62 229 GLN A C 1
ATOM 1839 O O . GLN A 1 229 ? 37.889 13.044 -49.605 1.00 88.62 229 GLN A O 1
ATOM 1844 N N . TRP A 1 230 ? 36.501 14.163 -48.236 1.00 75.12 230 TRP A N 1
ATOM 1845 C CA . TRP A 1 230 ? 37.197 13.859 -46.992 1.00 75.12 230 TRP A CA 1
ATOM 1846 C C . TRP A 1 230 ? 36.716 12.490 -46.501 1.00 75.12 230 TRP A C 1
ATOM 1848 O O . TRP A 1 230 ? 35.575 12.368 -46.049 1.00 75.12 230 TRP A O 1
ATOM 1858 N N . ASP A 1 231 ? 37.558 11.472 -46.687 1.00 66.50 231 ASP A N 1
ATOM 1859 C CA . ASP A 1 231 ? 37.379 10.115 -46.142 1.00 66.50 231 ASP A CA 1
ATOM 1860 C C . ASP A 1 231 ? 37.563 10.082 -44.614 1.00 66.50 231 ASP A C 1
ATOM 1862 O O . ASP A 1 231 ? 38.571 10.648 -44.119 1.00 66.50 231 ASP A O 1
#

Foldseek 3Di:
DDLDDPPLCPFPQLVQLVVQLVVLVVVLVVLVVVCVVDPPPPLVSLCCNQPVSVVSNVSSVVSNVVSSVVSVVVVPPDDPDDPDQDPVDPSSVVVVVVVVVVVVVVVVVCVVSNVSSVPSCQALCNQQPPLPVLRVVVNVVCCPDPNVPPTPCLAQQADDDVSVVVSVVVVVVVVVCSVVVVADPPHDDPPPDDDPPCSRVVVPDPPVPDDPPDDDDDWAFDPDPVRHTDD

Radius of gyration: 29.13 Å; chains: 1; bounding box: 75×48×90 Å

Sequence (231 aa):
MKLELPNSAKNWFSIAGFMI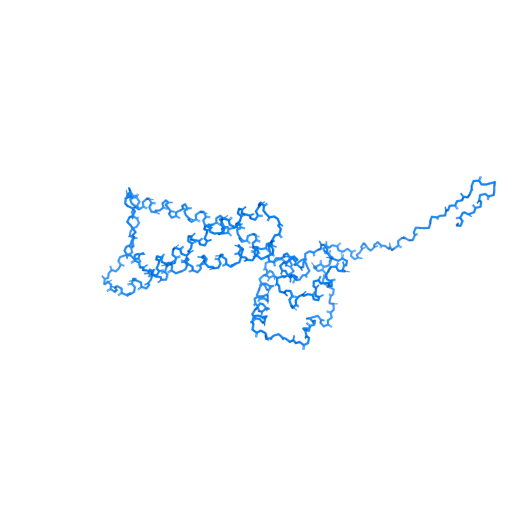AVVSFSMIVFLFVISTFFSGTQIYLGLIIYIILPIIMVAGLLMVPVGMYWARKRRRVSGSELPILDLNLRQHRNALFIFLIGTTILLFSSAVGSYEAYHYTESVSFCGQVCHQVMQPEFESYQHSSHARVACAECHIGSGADWYVKAKMSGLHQVYAVLLDTFPRPIPTPISNLRPARETCEQCHWPKKFYPREERLEQYFLGDEENSQWD

Organism: Caldithrix abyssi (NCBI:txid187145)

Secondary structure (DSSP, 8-state):
------TTT-SHHHHHHHHHHHHHHHHHHHHHHHHHH--SSHHHHHHIIIIIHHHHHHHHHHHHHHHHHHHHHHH--S--PPPP--TTSHHHHHHHHHHHHHHHHHHHHHHHHHHHHHHHHHSHHIIIIITHHHHHHHHHHHHTSTTTTS-HHHHHT-SSHHHHHHHHHHHHHHHHHHHTT-S-SSPPPS-SS----HHHHTTT--GGG----------EE-SSTT--EE-